Protein AF-A0A0P9JXL4-F1 (afdb_monomer_lite)

Structure (mmCIF, N/CA/C/O backbone):
data_AF-A0A0P9JXL4-F1
#
_entry.id   AF-A0A0P9JXL4-F1
#
loop_
_atom_site.group_PDB
_atom_site.id
_atom_site.type_symbol
_atom_site.label_atom_id
_atom_site.label_alt_id
_atom_site.label_comp_id
_atom_site.label_asym_id
_atom_site.label_entity_id
_atom_site.label_seq_id
_atom_site.pdbx_PDB_ins_code
_atom_site.Cartn_x
_atom_site.Cartn_y
_atom_site.Cartn_z
_atom_site.occupancy
_atom_site.B_iso_or_equiv
_atom_site.auth_seq_id
_atom_site.auth_comp_id
_atom_site.auth_asym_id
_atom_site.auth_atom_id
_atom_site.pdbx_PDB_model_num
ATOM 1 N N . MET A 1 1 ? -64.436 -46.000 -0.017 1.00 41.66 1 MET A N 1
ATOM 2 C CA . MET A 1 1 ? -62.963 -45.969 0.080 1.00 41.66 1 MET A CA 1
ATOM 3 C C . MET A 1 1 ? -62.558 -44.558 0.478 1.00 41.66 1 MET A C 1
ATOM 5 O O . MET A 1 1 ? -62.724 -43.664 -0.341 1.00 41.66 1 MET A O 1
ATOM 9 N N . PRO A 1 2 ? -62.156 -44.326 1.734 1.00 38.72 2 PRO A N 1
ATOM 10 C CA . PRO A 1 2 ? -61.667 -43.032 2.188 1.00 38.72 2 PRO A CA 1
ATOM 11 C C . PRO A 1 2 ? -60.141 -42.984 2.027 1.00 38.72 2 PRO A C 1
ATOM 13 O O . PRO A 1 2 ? -59.454 -43.910 2.449 1.00 38.72 2 PRO A O 1
ATOM 16 N N . PHE A 1 3 ? -59.605 -41.925 1.422 1.00 32.84 3 PHE A N 1
ATOM 17 C CA . PHE A 1 3 ? -58.161 -41.680 1.386 1.00 32.84 3 PHE A CA 1
ATOM 18 C C . PHE A 1 3 ? -57.827 -40.385 2.132 1.00 32.84 3 PHE A C 1
ATOM 20 O O . PHE A 1 3 ? -57.983 -39.285 1.619 1.00 32.84 3 PHE A O 1
ATOM 27 N N . ASN A 1 4 ? -57.425 -40.600 3.386 1.00 33.12 4 ASN A N 1
ATOM 28 C CA . ASN A 1 4 ? -56.388 -39.930 4.170 1.00 33.12 4 ASN A CA 1
ATOM 29 C C . ASN A 1 4 ? -56.060 -38.457 3.876 1.00 33.12 4 ASN A C 1
ATOM 31 O O . ASN A 1 4 ? -55.264 -38.137 2.994 1.00 33.12 4 ASN A O 1
ATOM 35 N N . LEU A 1 5 ? -56.531 -37.598 4.784 1.00 36.16 5 LEU A N 1
ATOM 36 C CA . LEU A 1 5 ? -55.835 -36.379 5.192 1.00 36.16 5 LEU A CA 1
ATOM 37 C C . LEU A 1 5 ? -54.478 -36.767 5.805 1.00 36.16 5 LEU A C 1
ATOM 39 O O . LEU A 1 5 ? -54.430 -37.520 6.778 1.00 36.16 5 LEU A O 1
ATOM 43 N N . ARG A 1 6 ? -53.376 -36.272 5.232 1.00 35.06 6 ARG A N 1
ATOM 44 C CA . ARG A 1 6 ? -52.054 -36.327 5.874 1.00 35.06 6 ARG A CA 1
ATOM 45 C C . ARG A 1 6 ? -51.913 -35.154 6.855 1.00 35.06 6 ARG A C 1
ATOM 47 O O . ARG A 1 6 ? -52.394 -34.066 6.542 1.00 35.06 6 ARG A O 1
ATOM 54 N N . PRO A 1 7 ? -51.280 -35.361 8.021 1.00 38.97 7 PRO A N 1
ATOM 55 C CA . PRO A 1 7 ? -51.170 -34.340 9.049 1.00 38.97 7 PRO A CA 1
ATOM 56 C C . PRO A 1 7 ? -50.057 -33.334 8.736 1.00 38.97 7 PRO A C 1
ATOM 58 O O . PRO A 1 7 ? -49.086 -33.643 8.045 1.00 38.97 7 PRO A O 1
ATOM 61 N N . PHE A 1 8 ? -50.237 -32.137 9.292 1.00 34.62 8 PHE A N 1
ATOM 62 C CA . PHE A 1 8 ? -49.261 -31.060 9.407 1.00 34.62 8 PHE A CA 1
ATOM 63 C C . PHE A 1 8 ? -47.879 -31.588 9.820 1.00 34.62 8 PHE A C 1
ATOM 65 O O . PHE A 1 8 ? -47.733 -32.212 10.871 1.00 34.62 8 PHE A O 1
ATOM 72 N N . GLY A 1 9 ? -46.867 -31.301 9.001 1.00 31.28 9 GLY A N 1
ATOM 73 C CA . GLY A 1 9 ? -45.472 -31.412 9.405 1.00 31.28 9 GLY A CA 1
ATOM 74 C C . GLY A 1 9 ? -45.142 -30.274 10.364 1.00 31.28 9 GLY A C 1
ATOM 75 O O . GLY A 1 9 ? -45.219 -29.106 9.990 1.00 31.28 9 GLY A O 1
ATOM 76 N N . LEU A 1 10 ? -44.817 -30.637 11.602 1.00 33.28 10 LEU A N 1
ATOM 77 C CA . LEU A 1 10 ? -44.183 -29.781 12.599 1.00 33.28 10 LEU A CA 1
ATOM 78 C C . LEU A 1 10 ? -42.963 -29.086 11.971 1.00 33.28 10 LEU A C 1
ATOM 80 O O . LEU A 1 10 ? -42.024 -29.758 11.546 1.00 33.28 10 LEU A O 1
ATOM 84 N N . PHE A 1 11 ? -42.958 -27.753 11.952 1.00 30.36 11 PHE A N 1
ATOM 85 C CA . PHE A 1 11 ? -41.717 -26.991 11.860 1.00 30.36 11 PHE A CA 1
ATOM 86 C C . PHE A 1 11 ? -40.914 -27.294 13.130 1.00 30.36 11 PHE A C 1
ATOM 88 O O . PHE A 1 11 ? -41.317 -26.914 14.229 1.00 30.36 11 PHE A O 1
ATOM 95 N N . PHE A 1 12 ? -39.797 -28.005 12.992 1.00 29.41 12 PHE A N 1
ATOM 96 C CA . PHE A 1 12 ? -38.766 -28.000 14.021 1.00 29.41 12 PHE A CA 1
ATOM 97 C C . PHE A 1 12 ? -38.133 -26.607 14.000 1.00 29.41 12 PHE A C 1
ATOM 99 O O . PHE A 1 12 ? -37.308 -26.303 13.143 1.00 29.41 12 PHE A O 1
ATOM 106 N N . ILE A 1 13 ? -38.544 -25.748 14.931 1.00 33.38 13 ILE A N 1
ATOM 107 C CA . ILE A 1 13 ? -37.705 -24.633 15.359 1.00 33.38 13 ILE A CA 1
ATOM 108 C C . ILE A 1 13 ? -36.572 -25.293 16.140 1.00 33.38 13 ILE A C 1
ATOM 110 O O . ILE A 1 13 ? -36.768 -25.756 17.263 1.00 33.38 13 ILE A O 1
ATOM 114 N N . ALA A 1 14 ? -35.407 -25.421 15.509 1.00 30.94 14 ALA A N 1
ATOM 115 C CA . ALA A 1 14 ? -34.185 -25.737 16.224 1.00 30.94 14 ALA A CA 1
ATOM 116 C C . ALA A 1 14 ? -33.809 -24.499 17.042 1.00 30.94 14 ALA A C 1
ATOM 118 O O . ALA A 1 14 ? -33.055 -23.640 16.599 1.00 30.94 14 ALA A O 1
ATOM 119 N N . THR A 1 15 ? -34.378 -24.393 18.240 1.00 37.97 15 THR A N 1
ATOM 120 C CA . THR A 1 15 ? -33.847 -23.524 19.283 1.00 37.97 15 THR A CA 1
ATOM 121 C C . THR A 1 15 ? -32.550 -24.167 19.767 1.00 37.97 15 THR A C 1
ATOM 123 O O . THR A 1 15 ? -32.550 -24.958 20.709 1.00 37.97 15 THR A O 1
ATOM 126 N N . MET A 1 16 ? -31.440 -23.888 19.085 1.00 33.72 16 MET A N 1
ATOM 127 C CA . MET A 1 16 ? -30.118 -24.134 19.649 1.00 33.72 16 MET A CA 1
ATOM 128 C C . MET A 1 16 ? -29.805 -22.970 20.586 1.00 33.72 16 MET A C 1
ATOM 130 O O . MET A 1 16 ? -29.332 -21.920 20.172 1.00 33.72 16 MET A O 1
ATOM 134 N N . VAL A 1 17 ? -30.119 -23.164 21.865 1.00 36.50 17 VAL A N 1
ATOM 135 C CA . VAL A 1 17 ? -29.435 -22.445 22.938 1.00 36.50 17 VAL A CA 1
ATOM 136 C C . VAL A 1 17 ? -28.153 -23.226 23.204 1.00 36.50 17 VAL A C 1
ATOM 138 O O . VAL A 1 17 ? -28.182 -24.259 23.872 1.00 36.50 17 VAL A O 1
ATOM 141 N N . LEU A 1 18 ? -27.042 -22.764 22.636 1.00 36.78 18 LEU A N 1
ATOM 142 C CA . LEU A 1 18 ? -25.705 -23.128 23.092 1.00 36.78 18 LEU A CA 1
ATOM 143 C C . LEU A 1 18 ? -25.201 -21.964 23.940 1.00 36.78 18 LEU A C 1
ATOM 145 O O . LEU A 1 18 ? -24.856 -20.903 23.438 1.00 36.78 18 LEU A O 1
ATOM 149 N N . SER A 1 19 ? -25.231 -22.155 25.254 1.00 37.72 19 SER A N 1
ATOM 150 C CA . SER A 1 19 ? -24.565 -21.271 26.202 1.00 37.72 19 SER A CA 1
ATOM 151 C C . SER A 1 19 ? -23.086 -21.649 26.267 1.00 37.72 19 SER A C 1
ATOM 153 O O . SER A 1 19 ? -22.770 -22.773 26.654 1.00 37.72 19 SER A O 1
ATOM 155 N N . GLY A 1 20 ? -22.207 -20.696 25.941 1.00 41.38 20 GLY A N 1
ATOM 156 C CA . GLY A 1 20 ? -20.787 -20.732 26.299 1.00 41.38 20 GLY A CA 1
ATOM 157 C C . GLY A 1 20 ? -19.810 -20.955 25.144 1.00 41.38 20 GLY A C 1
ATOM 158 O O . GLY A 1 20 ? -19.069 -21.930 25.157 1.00 41.38 20 GLY A O 1
ATOM 159 N N . CYS A 1 21 ? -19.762 -20.035 24.188 1.00 37.84 21 CYS A N 1
ATOM 160 C CA . CYS A 1 21 ? -18.561 -19.749 23.409 1.00 37.84 21 CYS A CA 1
ATOM 161 C C . CYS A 1 21 ? -18.625 -18.243 23.153 1.00 37.84 21 CYS A C 1
ATOM 163 O O . CYS A 1 21 ? -19.617 -17.791 22.591 1.00 37.84 21 CYS A O 1
ATOM 165 N N . GLY A 1 22 ? -17.692 -17.461 23.703 1.00 44.47 22 GLY A N 1
ATOM 166 C CA . GLY A 1 22 ? -17.565 -16.075 23.259 1.00 44.47 22 GLY A CA 1
ATOM 167 C C . GLY A 1 22 ? -17.278 -16.134 21.767 1.00 44.47 22 GLY A C 1
ATOM 168 O O . GLY A 1 22 ? -16.452 -16.955 21.365 1.00 44.47 22 GLY A O 1
ATOM 169 N N . ASP A 1 23 ? -18.019 -15.37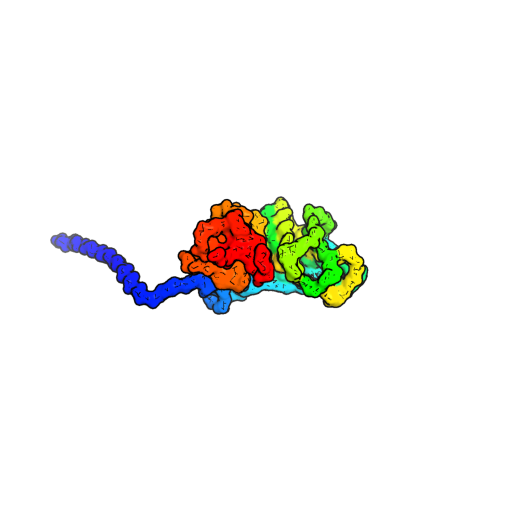5 20.965 1.00 60.62 23 ASP A N 1
ATOM 170 C CA . ASP A 1 23 ? -17.706 -15.249 19.547 1.00 60.62 23 ASP A CA 1
ATOM 171 C C . ASP A 1 23 ? -16.214 -14.908 19.450 1.00 60.62 23 ASP A C 1
ATOM 173 O O . ASP A 1 23 ? -15.735 -14.033 20.175 1.00 60.62 23 ASP A O 1
ATOM 177 N N . THR A 1 24 ? -15.455 -15.670 18.657 1.00 60.44 24 THR A N 1
ATOM 178 C CA . THR A 1 24 ? -14.053 -15.336 18.388 1.00 60.44 24 THR A CA 1
ATOM 179 C C . THR A 1 24 ? -14.018 -13.872 17.968 1.00 60.44 24 THR A C 1
ATOM 181 O O . THR A 1 24 ? -14.785 -13.529 17.051 1.00 60.44 24 THR A O 1
ATOM 184 N N . PRO A 1 25 ? -13.197 -13.024 18.621 1.00 66.44 25 PRO A N 1
ATOM 185 C CA . PRO A 1 25 ? -13.052 -11.640 18.207 1.00 66.44 25 PRO A CA 1
ATOM 186 C C . PRO A 1 25 ? -12.823 -11.608 16.707 1.00 66.44 25 PRO A C 1
ATOM 188 O O . PRO A 1 25 ? -12.171 -12.498 16.151 1.00 66.44 25 PRO A O 1
ATOM 191 N N . TRP A 1 26 ? -13.431 -10.650 16.021 1.00 69.25 26 TRP A N 1
ATOM 192 C CA . TRP A 1 26 ? -13.468 -10.686 14.568 1.00 69.25 26 TRP A CA 1
ATOM 193 C C . TRP A 1 26 ? -12.042 -10.666 13.969 1.00 69.25 26 TRP A C 1
ATOM 195 O O . TRP A 1 26 ? -11.850 -11.243 12.903 1.00 69.25 26 TRP A O 1
ATOM 205 N N . TYR A 1 27 ? -11.046 -10.107 14.679 1.00 70.69 27 TYR A N 1
ATOM 206 C CA . TYR A 1 27 ? -9.637 -10.060 14.261 1.00 70.69 27 TYR A CA 1
ATOM 207 C C . TYR A 1 27 ? -8.927 -11.413 14.383 1.00 70.69 27 TYR A C 1
ATOM 209 O O . TYR A 1 27 ? -7.849 -11.592 13.826 1.00 70.69 27 TYR A O 1
ATOM 217 N N . GLU A 1 28 ? -9.513 -12.370 15.108 1.00 76.25 28 GLU A N 1
ATOM 218 C CA . GLU A 1 28 ? -9.036 -13.754 15.221 1.00 76.25 28 GLU A CA 1
ATOM 219 C C . GLU A 1 28 ? -9.743 -14.692 14.232 1.00 76.25 28 GLU A C 1
ATOM 221 O O . GLU A 1 28 ? -9.595 -15.912 14.320 1.00 76.25 28 GLU A O 1
ATOM 226 N N . LYS A 1 29 ? -10.538 -14.149 13.301 1.00 86.12 29 LYS A N 1
ATOM 227 C CA . LYS A 1 29 ? -11.169 -14.956 12.259 1.00 86.12 29 LYS A CA 1
ATOM 228 C C . LYS A 1 29 ? -10.140 -15.356 11.205 1.00 86.12 29 LYS A C 1
ATOM 230 O O . LYS A 1 29 ? -9.348 -14.542 10.747 1.00 86.12 29 LYS A O 1
ATOM 235 N N . ASP A 1 30 ? -10.226 -16.619 10.829 1.00 89.19 30 ASP A N 1
ATOM 236 C CA . ASP A 1 30 ? -9.608 -17.238 9.664 1.00 89.19 30 ASP A CA 1
ATOM 237 C C . ASP A 1 30 ? -10.772 -17.869 8.889 1.00 89.19 30 ASP A C 1
ATOM 239 O O . ASP A 1 30 ? -11.470 -18.765 9.383 1.00 89.19 30 ASP A O 1
ATOM 243 N N . THR A 1 31 ? -11.091 -17.293 7.736 1.00 89.12 31 THR A N 1
ATOM 244 C CA . THR A 1 31 ? -12.330 -17.608 7.010 1.00 89.12 31 THR A CA 1
ATOM 245 C C . THR A 1 31 ? -12.204 -18.795 6.098 1.00 89.12 31 THR A C 1
ATOM 247 O O . THR A 1 31 ? -13.161 -19.563 5.943 1.00 89.12 31 THR A O 1
ATOM 250 N N . ASP A 1 32 ? -11.075 -18.883 5.417 1.00 91.31 32 ASP A N 1
ATOM 251 C CA . ASP A 1 32 ? -10.825 -19.908 4.423 1.00 91.31 32 ASP A CA 1
ATOM 252 C C . ASP A 1 32 ? -10.119 -21.132 5.021 1.00 91.31 32 ASP A C 1
ATOM 254 O O . ASP A 1 32 ? -10.134 -22.198 4.395 1.00 91.31 32 ASP A O 1
ATOM 258 N N . GLY A 1 33 ? -9.689 -21.040 6.281 1.00 92.00 33 GLY A N 1
ATOM 259 C CA . GLY A 1 33 ? -9.220 -22.144 7.105 1.00 92.00 33 GLY A CA 1
ATOM 260 C C . GLY A 1 33 ? -7.784 -22.527 6.790 1.0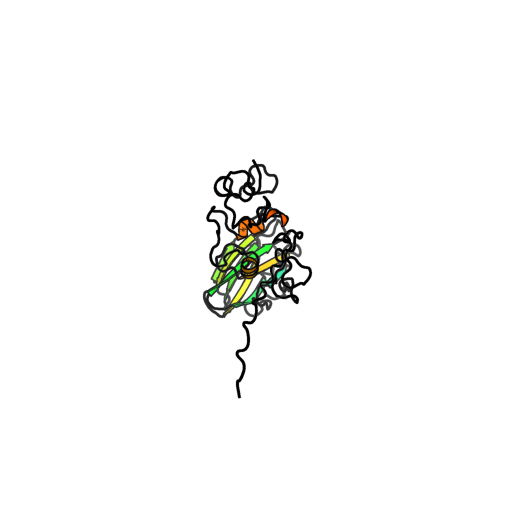0 92.00 33 GLY A C 1
ATOM 261 O O . GLY A 1 33 ? -7.479 -23.726 6.755 1.00 92.00 33 GLY A O 1
ATOM 262 N N . ASP A 1 34 ? -6.943 -21.542 6.488 1.00 92.00 34 ASP A N 1
ATOM 263 C CA . ASP A 1 34 ? -5.534 -21.718 6.147 1.00 92.00 34 ASP A CA 1
ATOM 264 C C . ASP A 1 34 ? -4.559 -21.508 7.322 1.00 92.00 34 ASP A C 1
ATOM 266 O O . ASP A 1 34 ? -3.341 -21.616 7.143 1.00 92.00 34 ASP A O 1
ATOM 270 N N . ASP A 1 35 ? -5.096 -21.294 8.525 1.00 92.19 35 ASP A N 1
ATOM 271 C CA . ASP A 1 35 ? -4.387 -20.954 9.757 1.00 92.19 35 ASP A CA 1
ATOM 272 C C . ASP A 1 35 ? -3.729 -19.550 9.744 1.00 92.19 35 ASP A C 1
ATOM 274 O O . ASP A 1 35 ? -2.820 -19.279 10.543 1.00 92.19 35 ASP A O 1
ATOM 278 N N . ILE A 1 36 ? -4.188 -18.637 8.880 1.00 92.06 36 ILE A N 1
ATOM 279 C CA . ILE A 1 36 ? -3.791 -17.226 8.812 1.00 92.06 36 ILE A CA 1
ATOM 280 C C . ILE A 1 36 ? -5.012 -16.348 9.097 1.00 92.06 36 ILE A C 1
ATOM 282 O O . ILE A 1 36 ? -6.112 -16.553 8.601 1.00 92.06 36 ILE A O 1
ATOM 286 N N . LEU A 1 37 ? -4.832 -15.353 9.968 1.00 91.25 37 LEU A N 1
ATOM 287 C CA . LEU A 1 37 ? -5.930 -14.462 10.327 1.00 91.25 37 LEU A CA 1
ATOM 288 C C . LEU A 1 37 ? -6.262 -13.532 9.159 1.00 91.25 37 LEU A C 1
ATOM 290 O O . LEU A 1 37 ? -5.356 -12.929 8.581 1.00 91.25 37 LEU A O 1
ATOM 294 N N . ASP A 1 38 ? -7.556 -13.317 8.922 1.00 90.44 38 ASP A N 1
ATOM 295 C CA . ASP A 1 38 ? -8.094 -12.458 7.861 1.00 90.44 38 ASP A CA 1
ATOM 296 C C . ASP A 1 38 ? -7.414 -11.070 7.826 1.00 90.44 38 ASP A C 1
ATOM 298 O O . ASP A 1 38 ? -7.197 -10.487 6.768 1.00 90.44 38 ASP A O 1
ATOM 302 N N . VAL A 1 39 ? -7.068 -10.531 9.002 1.00 89.25 39 VAL A N 1
ATOM 303 C CA . VAL A 1 39 ? -6.457 -9.201 9.179 1.00 89.25 39 VAL A CA 1
ATOM 304 C C . VAL A 1 39 ? -5.023 -9.084 8.661 1.00 89.25 39 VAL A C 1
ATOM 306 O O . VAL A 1 39 ? -4.552 -7.967 8.447 1.00 89.25 39 VAL A O 1
ATOM 309 N N . ILE A 1 40 ? -4.317 -10.201 8.479 1.00 89.94 40 ILE A N 1
ATOM 310 C CA . ILE A 1 40 ? -2.925 -10.247 7.995 1.00 89.94 40 ILE A CA 1
ATOM 311 C C . ILE A 1 40 ? -2.760 -11.103 6.736 1.00 89.94 40 ILE A C 1
ATOM 313 O O . ILE A 1 40 ? -1.638 -11.243 6.247 1.00 89.94 40 ILE A O 1
ATOM 317 N N . ASP A 1 41 ? -3.849 -11.663 6.218 1.00 93.19 41 ASP A N 1
ATOM 318 C CA . ASP A 1 41 ? -3.857 -12.451 4.996 1.00 93.19 41 ASP A CA 1
ATOM 319 C C . ASP A 1 41 ? -4.121 -11.559 3.774 1.00 93.19 41 ASP A C 1
ATOM 321 O O . ASP A 1 41 ? -5.071 -10.777 3.742 1.00 93.19 41 ASP A O 1
ATOM 325 N N . ASP A 1 42 ? -3.280 -11.666 2.746 1.00 94.75 42 ASP A N 1
ATOM 326 C CA . ASP A 1 42 ? -3.505 -10.978 1.469 1.00 94.75 42 ASP A CA 1
ATOM 327 C C . ASP A 1 42 ? -4.635 -11.640 0.650 1.00 94.75 42 ASP A C 1
ATOM 329 O O . ASP A 1 42 ? -5.173 -11.046 -0.289 1.00 94.75 42 ASP A O 1
ATOM 333 N N . TYR A 1 43 ? -5.032 -12.867 0.998 1.00 94.94 43 TYR A N 1
ATOM 334 C CA . TYR A 1 43 ? -6.038 -13.655 0.295 1.00 94.94 43 TYR A CA 1
ATOM 335 C C . TYR A 1 43 ? -7.087 -14.293 1.225 1.00 94.94 43 TYR A C 1
ATOM 337 O O . TYR A 1 43 ? -7.359 -15.473 1.044 1.00 94.94 43 TYR A O 1
ATOM 345 N N . PRO A 1 44 ? -7.843 -13.516 2.033 1.00 93.31 44 PRO A N 1
ATOM 346 C CA . PRO A 1 44 ? -8.719 -14.022 3.113 1.00 93.31 44 PRO A CA 1
ATOM 347 C C . PRO A 1 44 ? -9.980 -14.798 2.662 1.00 93.31 44 PRO A C 1
ATOM 349 O O . PRO A 1 44 ? -10.973 -14.932 3.381 1.00 93.31 44 PRO A O 1
ATOM 352 N N . PHE A 1 45 ? -10.004 -15.241 1.407 1.00 91.56 45 PHE A N 1
ATOM 353 C CA . PHE A 1 45 ? -11.061 -16.021 0.774 1.00 91.56 45 PHE A CA 1
ATOM 354 C C . PHE A 1 45 ? -10.504 -17.173 -0.089 1.00 91.56 45 PHE A C 1
ATOM 356 O O . PHE A 1 45 ? -11.274 -17.796 -0.830 1.00 91.56 45 PHE A O 1
ATOM 363 N N . ASP A 1 46 ? -9.191 -17.417 -0.092 1.00 93.69 46 ASP A N 1
ATOM 364 C CA . ASP A 1 46 ? -8.511 -18.411 -0.925 1.00 93.69 46 ASP A CA 1
ATOM 365 C C . ASP A 1 46 ? -7.440 -19.154 -0.118 1.00 93.69 46 ASP A C 1
ATOM 367 O O . ASP A 1 46 ? -6.261 -18.843 -0.211 1.00 93.69 46 ASP A O 1
ATOM 371 N N . VAL A 1 47 ? -7.855 -20.264 0.502 1.00 95.00 47 VAL A N 1
ATOM 372 C CA . VAL A 1 47 ? -7.031 -21.201 1.296 1.00 95.00 47 VAL A CA 1
ATOM 373 C C . VAL A 1 47 ? -5.727 -21.680 0.626 1.00 95.00 47 VAL A C 1
ATOM 375 O O . VAL A 1 47 ? -4.910 -22.371 1.233 1.00 95.00 47 VAL A O 1
ATOM 378 N N . THR A 1 48 ? -5.540 -21.428 -0.674 1.00 95.31 48 THR A N 1
ATOM 379 C CA . THR A 1 48 ? -4.336 -21.817 -1.422 1.00 95.31 48 THR A CA 1
ATOM 380 C C . THR A 1 48 ? -3.307 -20.698 -1.579 1.00 95.31 48 THR A C 1
ATOM 382 O O . THR A 1 48 ? -2.229 -20.946 -2.135 1.00 95.31 48 THR A O 1
ATOM 385 N N . LYS A 1 49 ? -3.618 -19.481 -1.126 1.00 94.50 49 LYS A N 1
ATOM 386 C CA . LYS A 1 49 ? -2.773 -18.291 -1.230 1.00 94.50 49 LYS A CA 1
ATOM 387 C C . LYS A 1 49 ? -2.830 -17.514 0.080 1.00 94.50 49 LYS A C 1
ATOM 389 O O . LYS A 1 49 ? -3.862 -17.479 0.708 1.00 94.50 49 LYS A O 1
ATOM 39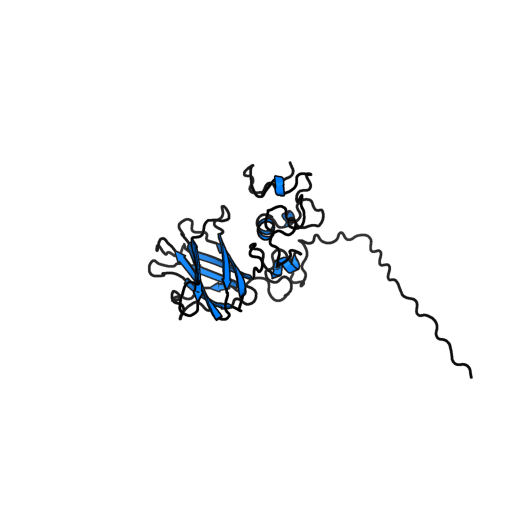4 N N . HIS A 1 50 ? -1.720 -16.868 0.428 1.00 91.62 50 HIS A N 1
ATOM 395 C CA . HIS A 1 50 ? -1.562 -16.176 1.720 1.00 91.62 50 HIS A CA 1
ATOM 396 C C . HIS A 1 50 ? -0.885 -14.806 1.588 1.00 91.62 50 HIS A C 1
ATOM 398 O O . HIS A 1 50 ? -1.015 -13.902 2.406 1.00 91.62 50 HIS A O 1
ATOM 404 N N . HIS A 1 51 ? -0.057 -14.680 0.550 1.00 94.50 51 HIS A N 1
ATOM 405 C CA . HIS A 1 51 ? 0.794 -13.528 0.321 1.00 94.50 51 HIS A CA 1
ATOM 406 C C . HIS A 1 51 ? 0.807 -13.192 -1.148 1.00 94.50 51 HIS A C 1
ATOM 408 O O . HIS A 1 51 ? 0.863 -14.094 -1.999 1.00 94.50 51 HIS A O 1
ATOM 414 N N . TYR A 1 52 ? 0.826 -11.898 -1.440 1.00 97.06 52 TYR A N 1
ATOM 415 C CA . TYR A 1 52 ? 0.964 -11.426 -2.804 1.00 97.06 52 TYR A CA 1
ATOM 416 C C . TYR A 1 52 ? 2.193 -12.026 -3.507 1.00 97.06 52 TYR A C 1
ATOM 418 O O . TYR A 1 52 ? 3.266 -12.168 -2.904 1.00 97.06 52 TYR A O 1
ATOM 426 N N . PRO A 1 53 ? 2.078 -12.382 -4.802 1.00 97.62 53 PRO A N 1
ATOM 427 C CA . PRO A 1 53 ? 3.210 -12.880 -5.563 1.00 97.62 53 PRO A CA 1
ATOM 428 C C . PRO A 1 53 ? 4.307 -11.814 -5.633 1.00 97.62 53 PRO A C 1
ATOM 430 O O . PRO A 1 53 ? 4.062 -10.664 -6.001 1.00 97.62 53 PRO A O 1
ATOM 433 N N . VAL A 1 54 ? 5.537 -12.219 -5.309 1.00 98.19 54 VAL A N 1
ATOM 434 C CA . VAL A 1 54 ? 6.712 -11.348 -5.394 1.00 98.19 54 VAL A CA 1
ATOM 435 C C . VAL A 1 54 ? 7.339 -11.468 -6.780 1.00 98.19 54 VAL A C 1
ATOM 437 O O . VAL A 1 54 ? 7.849 -12.525 -7.159 1.00 98.19 54 VAL A O 1
ATOM 440 N N . PHE A 1 55 ? 7.342 -10.368 -7.522 1.00 98.44 55 PHE A N 1
ATOM 441 C CA . PHE A 1 55 ? 8.085 -10.206 -8.762 1.00 98.44 55 PHE A CA 1
ATOM 442 C C . PHE A 1 55 ? 9.406 -9.508 -8.451 1.00 98.44 55 PHE A C 1
ATOM 444 O O . PHE A 1 55 ? 9.434 -8.346 -8.054 1.00 98.44 55 PHE A O 1
ATOM 451 N N . ILE A 1 56 ? 10.502 -10.245 -8.612 1.00 98.25 56 ILE A N 1
ATOM 452 C CA . ILE A 1 56 ? 11.858 -9.726 -8.433 1.00 98.25 56 ILE A CA 1
ATOM 453 C C . ILE A 1 56 ? 12.328 -9.142 -9.765 1.00 98.25 56 ILE A C 1
ATOM 455 O O . ILE A 1 56 ? 12.106 -9.765 -10.810 1.00 98.25 56 ILE A O 1
ATOM 459 N N . GLU A 1 57 ? 12.957 -7.970 -9.720 1.00 97.12 57 GLU A N 1
ATOM 460 C CA . GLU A 1 57 ? 13.544 -7.302 -10.883 1.00 97.12 57 GLU A CA 1
ATOM 461 C C . GLU A 1 57 ? 14.456 -8.225 -11.709 1.00 97.12 57 GLU A C 1
ATOM 463 O O . GLU A 1 57 ? 15.089 -9.155 -11.193 1.00 97.12 57 GLU A O 1
ATOM 468 N N . GLN A 1 58 ? 14.522 -7.969 -13.015 1.00 95.06 58 GLN A N 1
ATOM 469 C CA . GLN A 1 58 ? 15.403 -8.680 -13.936 1.00 95.06 58 GLN A CA 1
ATOM 470 C C . GLN A 1 58 ? 16.092 -7.698 -14.875 1.00 95.06 58 GLN A C 1
ATOM 472 O O . GLN A 1 58 ? 15.557 -7.326 -15.915 1.00 95.06 58 GLN A O 1
ATOM 477 N N . GLU A 1 59 ? 17.317 -7.348 -14.514 1.00 95.44 59 GLU A N 1
ATOM 478 C CA . GLU A 1 59 ? 18.163 -6.438 -15.275 1.00 95.44 59 GLU A CA 1
ATOM 479 C C . GLU A 1 59 ? 18.555 -7.009 -16.660 1.00 95.44 59 GLU A C 1
ATOM 481 O O . GLU A 1 59 ? 18.964 -8.177 -16.760 1.00 95.44 59 GLU A O 1
ATOM 486 N N . PRO A 1 60 ? 18.513 -6.211 -17.748 1.00 95.62 60 PRO A N 1
ATOM 487 C CA . PRO A 1 60 ? 18.069 -4.817 -17.798 1.00 95.62 60 PRO A CA 1
ATOM 488 C C . PRO A 1 60 ? 16.540 -4.672 -17.850 1.00 95.62 60 PRO A C 1
ATOM 490 O O . PRO A 1 60 ? 15.891 -5.335 -18.664 1.00 95.62 60 PRO A O 1
ATOM 493 N N . ASN A 1 61 ? 15.987 -3.729 -17.086 1.00 97.31 61 ASN A N 1
ATOM 494 C CA . ASN A 1 61 ? 14.544 -3.443 -17.020 1.00 97.31 61 ASN A CA 1
ATOM 495 C C . ASN A 1 61 ? 14.201 -1.941 -17.041 1.00 97.31 61 ASN A C 1
ATOM 497 O O . ASN A 1 61 ? 13.046 -1.582 -16.842 1.00 97.31 61 ASN A O 1
ATOM 501 N N . ASP A 1 62 ? 15.137 -1.062 -17.394 1.00 95.19 62 ASP A N 1
ATOM 502 C CA . ASP A 1 62 ? 14.960 0.402 -17.358 1.00 95.19 62 ASP A CA 1
ATOM 503 C C . ASP A 1 62 ? 14.079 0.969 -18.485 1.00 95.19 62 ASP A C 1
ATOM 505 O O . ASP A 1 62 ? 13.902 2.182 -18.603 1.00 95.19 62 ASP A O 1
ATOM 509 N N . ASN A 1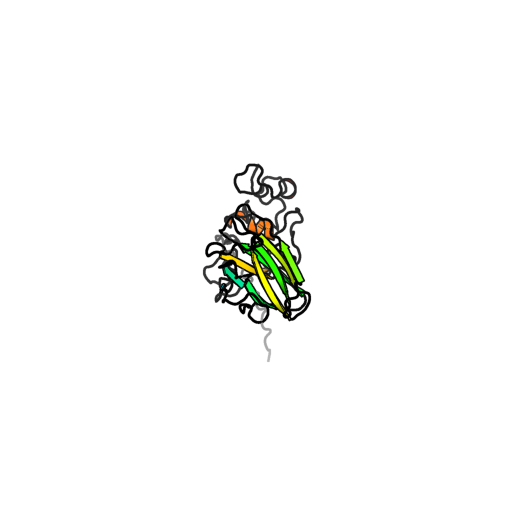 63 ? 13.570 0.122 -19.388 1.00 94.38 63 ASN A N 1
ATOM 510 C CA . ASN A 1 63 ? 12.789 0.564 -20.545 1.00 94.38 63 ASN A CA 1
ATOM 511 C C . ASN A 1 63 ? 11.478 -0.225 -20.686 1.00 94.38 63 ASN A C 1
ATOM 513 O O . ASN A 1 63 ? 11.474 -1.441 -20.486 1.00 94.38 63 ASN A O 1
ATOM 517 N N . PRO A 1 64 ? 10.382 0.410 -21.151 1.00 94.31 64 PRO A N 1
ATOM 518 C CA . PRO A 1 64 ? 9.061 -0.221 -21.248 1.00 94.31 64 PRO A CA 1
ATOM 519 C C . PRO A 1 64 ? 9.031 -1.561 -21.993 1.00 94.31 64 PRO A C 1
ATOM 521 O O . PRO A 1 64 ? 8.289 -2.465 -21.614 1.00 94.31 64 PRO A O 1
ATOM 524 N N . GLY A 1 65 ? 9.848 -1.704 -23.043 1.00 93.94 65 GLY A N 1
ATOM 525 C CA . GLY A 1 65 ? 9.913 -2.914 -23.870 1.00 93.94 65 GLY A CA 1
ATOM 526 C C . GLY A 1 65 ? 10.650 -4.102 -23.239 1.00 93.94 65 GLY A C 1
ATOM 527 O O . GLY A 1 65 ? 10.585 -5.198 -23.790 1.00 93.94 65 GLY A O 1
ATOM 528 N N . ILE A 1 66 ? 11.349 -3.891 -22.121 1.00 96.12 66 ILE A N 1
ATOM 529 C CA . ILE A 1 66 ? 12.105 -4.915 -21.377 1.00 96.12 66 ILE A CA 1
ATOM 530 C C . ILE A 1 66 ? 11.763 -4.907 -19.881 1.00 96.12 66 ILE A C 1
ATOM 532 O O . ILE A 1 66 ? 12.480 -5.502 -19.089 1.00 96.12 66 ILE A O 1
ATOM 536 N N . ALA A 1 67 ? 10.672 -4.244 -19.492 1.00 97.75 67 ALA A N 1
ATOM 537 C CA . ALA A 1 67 ? 10.220 -4.196 -18.108 1.00 97.75 67 ALA A CA 1
ATOM 538 C C . ALA A 1 67 ? 10.028 -5.610 -17.534 1.00 97.75 67 ALA A C 1
ATOM 540 O O . ALA A 1 67 ? 9.506 -6.503 -18.215 1.00 97.75 67 ALA A O 1
ATOM 541 N N . THR A 1 68 ? 10.376 -5.786 -16.261 1.00 98.44 68 THR A N 1
ATOM 542 C CA . THR A 1 68 ? 10.169 -7.028 -15.515 1.00 98.44 68 THR A CA 1
ATOM 543 C C . THR A 1 68 ? 8.689 -7.420 -15.591 1.00 98.44 68 THR A C 1
ATOM 545 O O . THR A 1 68 ? 7.823 -6.612 -15.246 1.00 98.44 68 THR A O 1
ATOM 548 N N . PRO A 1 69 ? 8.337 -8.623 -16.077 1.00 97.69 69 PRO A N 1
ATOM 549 C CA . PRO A 1 69 ? 6.942 -9.004 -16.243 1.00 97.69 69 PRO A CA 1
ATOM 550 C C . PRO A 1 69 ? 6.295 -9.300 -14.885 1.00 97.69 69 PRO A C 1
ATOM 552 O O . PRO A 1 69 ? 6.621 -10.292 -14.238 1.00 97.69 69 PRO A O 1
ATOM 555 N N . ALA A 1 70 ? 5.334 -8.466 -14.505 1.00 98.00 70 ALA A N 1
ATOM 556 C CA . ALA A 1 70 ? 4.455 -8.642 -13.359 1.00 98.00 70 ALA A CA 1
ATOM 557 C C . ALA A 1 70 ? 3.006 -8.885 -13.814 1.00 98.00 70 ALA A C 1
ATOM 559 O O . ALA A 1 70 ? 2.667 -8.798 -15.004 1.00 98.00 70 ALA A O 1
ATOM 560 N N . LYS A 1 71 ? 2.142 -9.211 -12.854 1.00 97.81 71 LYS A N 1
ATOM 561 C CA . LYS A 1 71 ? 0.696 -9.331 -13.047 1.00 97.81 71 LYS A CA 1
ATOM 562 C C . LYS A 1 71 ? -0.006 -8.647 -11.894 1.00 97.81 71 LYS A C 1
ATOM 564 O O . LYS A 1 71 ? 0.364 -8.897 -10.754 1.00 97.81 71 LYS A O 1
ATOM 569 N N . LEU A 1 72 ? -0.994 -7.815 -12.218 1.00 97.62 72 LEU A N 1
ATOM 570 C CA . LEU A 1 72 ? -1.794 -7.165 -11.193 1.00 97.62 72 LEU A CA 1
ATOM 571 C C . LEU A 1 72 ? -2.719 -8.177 -10.520 1.00 97.62 72 LEU A C 1
ATOM 573 O O . LEU A 1 72 ? -2.667 -8.267 -9.312 1.00 97.62 72 LEU A O 1
ATOM 577 N N . ASP A 1 73 ? -3.482 -8.975 -11.280 1.00 95.12 73 ASP A N 1
ATOM 578 C CA . ASP A 1 73 ? -4.456 -9.946 -10.749 1.00 95.12 73 ASP A CA 1
ATOM 579 C C . ASP A 1 73 ? -5.211 -9.378 -9.522 1.00 95.12 73 ASP A C 1
ATOM 581 O O . ASP A 1 73 ? -5.976 -8.432 -9.696 1.00 95.12 73 ASP A O 1
ATOM 585 N N . ASP A 1 74 ? -4.972 -9.900 -8.314 1.00 94.19 74 ASP A N 1
ATOM 586 C CA . ASP A 1 74 ? -5.514 -9.383 -7.041 1.00 94.19 74 ASP A CA 1
ATOM 587 C C . ASP A 1 74 ? -4.607 -8.335 -6.361 1.00 94.19 74 ASP A C 1
ATOM 589 O O . ASP A 1 74 ? -5.069 -7.512 -5.585 1.00 94.19 74 ASP A O 1
ATOM 593 N N . GLY A 1 75 ? -3.317 -8.370 -6.670 1.00 97.06 75 GLY A N 1
ATOM 594 C CA . GLY A 1 75 ? -2.251 -7.545 -6.123 1.00 97.06 75 GLY A CA 1
ATOM 595 C C . GLY A 1 75 ? -0.901 -8.240 -6.323 1.00 97.06 75 GLY A C 1
ATOM 596 O O . GLY A 1 75 ? -0.831 -9.419 -6.697 1.00 97.06 75 GLY A O 1
ATOM 597 N N . PHE A 1 76 ? 0.195 -7.517 -6.110 1.00 98.25 76 PHE A N 1
ATOM 598 C CA . PHE A 1 76 ? 1.548 -8.063 -6.225 1.00 98.25 76 PHE A CA 1
ATOM 599 C C . PHE A 1 76 ? 2.576 -7.277 -5.416 1.00 98.25 76 PHE A C 1
ATOM 601 O O . PHE A 1 76 ? 2.348 -6.135 -5.028 1.00 98.25 76 PHE A O 1
ATOM 608 N N . ILE A 1 77 ? 3.754 -7.871 -5.220 1.00 98.50 77 ILE A N 1
ATOM 609 C CA . ILE A 1 77 ? 4.915 -7.182 -4.654 1.00 98.50 77 ILE A CA 1
ATOM 610 C C . ILE A 1 77 ? 5.995 -7.062 -5.729 1.00 98.50 77 ILE A C 1
ATOM 612 O O . ILE A 1 77 ? 6.494 -8.074 -6.215 1.00 98.50 77 ILE A O 1
ATOM 616 N N . ALA A 1 78 ? 6.392 -5.844 -6.084 1.00 98.38 78 ALA A N 1
ATOM 617 C CA . ALA A 1 78 ? 7.620 -5.593 -6.838 1.00 98.38 78 ALA A CA 1
ATOM 618 C C . ALA A 1 78 ? 8.797 -5.469 -5.869 1.00 98.38 78 ALA A C 1
ATOM 620 O O . ALA A 1 78 ? 8.727 -4.711 -4.903 1.00 98.38 78 ALA A O 1
ATOM 621 N N . ALA A 1 79 ? 9.879 -6.202 -6.111 1.00 98.31 79 ALA A N 1
ATOM 622 C CA . ALA A 1 79 ? 11.078 -6.151 -5.284 1.00 98.31 79 ALA A CA 1
ATOM 623 C C . ALA A 1 79 ? 12.322 -5.999 -6.154 1.00 98.31 79 ALA A C 1
ATOM 625 O O . ALA A 1 79 ? 12.474 -6.702 -7.155 1.00 98.31 79 ALA A O 1
ATOM 626 N N . GLY A 1 80 ? 13.220 -5.117 -5.740 1.00 97.81 80 GLY A N 1
ATOM 627 C CA . GLY A 1 80 ? 14.395 -4.789 -6.530 1.00 97.81 80 GLY A CA 1
ATOM 628 C C . GLY A 1 80 ? 15.407 -3.949 -5.772 1.00 97.81 80 GLY A C 1
ATOM 629 O O . GLY A 1 80 ? 15.299 -3.775 -4.553 1.00 97.81 80 GLY A O 1
ATOM 630 N N . THR A 1 81 ? 16.419 -3.479 -6.484 1.00 97.62 81 THR A N 1
ATOM 631 C CA . THR A 1 81 ? 17.515 -2.654 -5.994 1.00 97.62 81 THR A CA 1
ATOM 632 C C . THR A 1 81 ? 17.998 -1.761 -7.116 1.00 97.62 81 THR A C 1
ATOM 634 O O . THR A 1 81 ? 18.494 -2.265 -8.114 1.00 97.62 81 THR A O 1
ATOM 637 N N . ILE A 1 82 ? 18.013 -0.445 -6.869 1.00 97.44 82 ILE A N 1
ATOM 638 C CA . ILE A 1 82 ? 18.676 0.492 -7.782 1.00 97.44 82 ILE A CA 1
ATOM 639 C C . ILE A 1 82 ? 20.190 0.272 -7.672 1.00 97.44 82 ILE A C 1
ATOM 641 O O . ILE A 1 82 ? 20.881 0.888 -6.855 1.00 97.44 82 ILE A O 1
ATOM 645 N N . SER A 1 83 ? 20.711 -0.668 -8.448 1.00 95.94 83 SER A N 1
ATOM 646 C CA . SER A 1 83 ? 21.951 -1.403 -8.194 1.00 95.94 83 SER A CA 1
ATOM 647 C C . SER A 1 83 ? 23.197 -0.559 -8.436 1.00 95.94 83 SER A C 1
ATOM 649 O O . SER A 1 83 ? 24.253 -0.749 -7.825 1.00 95.94 83 SER A O 1
ATOM 651 N N . SER A 1 84 ? 23.101 0.428 -9.326 1.00 94.69 84 SER A N 1
ATOM 652 C CA . SER A 1 84 ? 24.252 1.207 -9.761 1.00 94.69 84 SER A CA 1
ATOM 653 C C . SER A 1 84 ? 23.868 2.575 -10.318 1.00 94.69 84 SER A C 1
ATOM 655 O O . SER A 1 84 ? 22.709 2.912 -10.492 1.00 94.69 84 SER A O 1
ATOM 657 N N . ARG A 1 85 ? 24.869 3.403 -10.633 1.00 93.44 85 ARG A N 1
ATOM 658 C CA . ARG A 1 85 ? 24.635 4.714 -11.265 1.00 93.44 85 ARG A CA 1
ATOM 659 C C . ARG A 1 85 ? 24.109 4.620 -12.694 1.00 93.44 85 ARG A C 1
ATOM 661 O O . ARG A 1 85 ? 23.725 5.653 -13.248 1.00 93.44 85 ARG A O 1
ATOM 668 N N . VAL A 1 86 ? 24.246 3.462 -13.337 1.00 92.81 86 VAL A N 1
ATOM 669 C CA . VAL A 1 86 ? 23.817 3.257 -14.728 1.00 92.81 86 VAL A CA 1
ATOM 670 C C . VAL A 1 86 ? 22.444 2.619 -14.818 1.00 92.81 86 VAL A C 1
ATOM 672 O O . VAL A 1 86 ? 21.804 2.834 -15.836 1.00 92.81 86 VAL A O 1
ATOM 675 N N . ASP A 1 87 ? 22.014 1.949 -13.755 1.00 94.00 87 ASP A N 1
ATOM 676 C CA . ASP A 1 87 ? 20.621 1.616 -13.509 1.00 94.00 87 ASP A CA 1
ATOM 677 C C . ASP A 1 87 ? 19.867 2.932 -13.264 1.00 94.00 87 ASP A C 1
ATOM 679 O O . ASP A 1 87 ? 20.167 3.713 -12.348 1.00 94.00 87 ASP A O 1
ATOM 683 N N . LYS A 1 88 ? 19.005 3.272 -14.220 1.00 90.25 88 LYS A N 1
ATOM 684 C CA . LYS A 1 88 ? 18.234 4.521 -14.222 1.00 90.25 88 LYS A CA 1
ATOM 685 C C . LYS A 1 88 ? 16.839 4.343 -13.660 1.00 90.25 88 LYS A C 1
ATOM 687 O O . LYS A 1 88 ? 16.115 5.339 -13.572 1.00 90.25 88 LYS A O 1
ATOM 692 N N . GLY A 1 89 ? 16.501 3.134 -13.250 1.00 94.62 89 GLY A N 1
ATOM 693 C CA . GLY A 1 89 ? 15.230 2.795 -12.669 1.00 94.62 89 GLY A CA 1
ATOM 694 C C . GLY A 1 89 ? 14.755 1.434 -13.126 1.00 94.62 89 GLY A C 1
ATOM 695 O O . GLY A 1 89 ? 15.092 0.960 -14.205 1.00 94.62 89 GLY A O 1
ATOM 696 N N . ASP A 1 90 ? 13.855 0.885 -12.333 1.00 98.00 90 ASP A N 1
ATOM 697 C CA . ASP A 1 90 ? 13.294 -0.432 -12.538 1.00 98.00 90 ASP A CA 1
ATOM 698 C C . ASP A 1 90 ? 11.851 -0.332 -12.980 1.00 98.00 90 ASP A C 1
ATOM 700 O O . ASP A 1 90 ? 11.035 0.288 -12.295 1.00 98.00 90 ASP A O 1
ATOM 704 N N . LEU A 1 91 ? 11.514 -0.965 -14.105 1.00 98.31 91 LEU A N 1
ATOM 705 C CA . LEU A 1 91 ? 10.132 -1.050 -14.569 1.00 98.31 91 LEU A CA 1
ATOM 706 C C . LEU A 1 91 ? 9.575 -2.453 -14.335 1.00 98.31 91 LEU A C 1
ATOM 708 O O . LEU A 1 91 ? 10.173 -3.451 -14.745 1.00 98.31 91 LEU A O 1
ATOM 712 N N . PHE A 1 92 ? 8.373 -2.513 -13.767 1.00 98.56 92 PHE A N 1
ATOM 713 C CA . PHE A 1 92 ? 7.548 -3.712 -13.630 1.00 98.56 92 PHE A CA 1
ATOM 714 C C . PHE A 1 92 ? 6.300 -3.553 -14.487 1.00 98.56 92 PHE A C 1
ATOM 716 O O . PHE A 1 92 ? 5.435 -2.725 -14.207 1.00 98.56 92 PHE A O 1
ATOM 723 N N . GLY A 1 93 ? 6.214 -4.328 -15.564 1.00 98.00 93 GLY A N 1
ATOM 724 C CA . GLY A 1 93 ? 5.112 -4.249 -1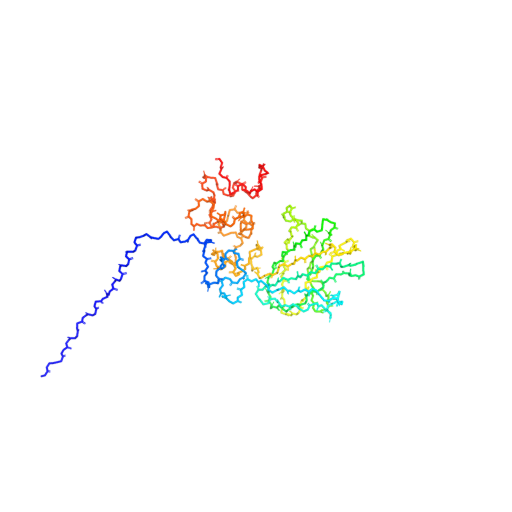6.511 1.00 98.00 93 GLY A CA 1
ATOM 725 C C . GLY A 1 93 ? 3.951 -5.158 -16.123 1.00 98.00 93 GLY A C 1
ATOM 726 O O . GLY A 1 93 ? 4.159 -6.362 -15.973 1.00 98.00 93 GLY A O 1
ATOM 727 N N . PHE A 1 94 ? 2.733 -4.628 -16.082 1.00 98.44 94 PHE A N 1
ATOM 728 C CA . PHE A 1 94 ? 1.503 -5.377 -15.811 1.00 98.44 94 PHE A CA 1
ATOM 729 C C . PHE A 1 94 ? 0.352 -4.875 -16.691 1.00 98.44 94 PHE A C 1
ATOM 731 O O . PHE A 1 94 ? 0.419 -3.793 -17.272 1.00 98.44 94 PHE A O 1
ATOM 738 N N . ASP A 1 95 ? -0.692 -5.686 -16.829 1.00 98.31 95 ASP A N 1
ATOM 739 C CA . ASP A 1 95 ? -1.906 -5.312 -17.552 1.00 98.31 95 ASP A CA 1
ATOM 740 C C . ASP A 1 95 ? -2.994 -4.901 -16.557 1.00 98.31 95 ASP A C 1
ATOM 742 O O . ASP A 1 95 ? -3.142 -5.526 -15.506 1.00 98.31 95 ASP A O 1
ATOM 746 N N . ALA A 1 96 ? -3.747 -3.857 -16.895 1.00 97.75 96 ALA A N 1
ATOM 747 C CA . ALA A 1 96 ? -4.845 -3.339 -16.088 1.00 97.75 96 ALA A CA 1
ATOM 748 C C . ALA A 1 96 ? -6.112 -3.157 -16.930 1.00 97.75 96 ALA A C 1
ATOM 750 O O . ALA A 1 96 ? -6.055 -2.981 -18.154 1.00 97.75 96 ALA A O 1
ATOM 751 N N . SER A 1 97 ? -7.262 -3.205 -16.258 1.00 97.50 97 SER A N 1
ATOM 752 C CA . SER A 1 97 ? -8.562 -2.948 -16.875 1.00 97.50 97 SER A CA 1
ATOM 753 C C . SER A 1 97 ? -8.873 -1.450 -16.888 1.00 97.50 97 SER A C 1
ATOM 755 O O . SER A 1 97 ? -8.208 -0.644 -16.244 1.00 97.50 97 SER A O 1
ATOM 757 N N . GLU A 1 98 ? -9.877 -1.058 -17.670 1.00 96.56 98 GLU A N 1
ATOM 758 C CA . GLU A 1 98 ? -10.335 0.330 -17.702 1.00 96.56 98 GLU A CA 1
ATOM 759 C C . GLU A 1 98 ? -10.890 0.743 -16.337 1.00 96.56 98 GLU A C 1
ATOM 761 O O . GLU A 1 98 ? -11.771 0.075 -15.800 1.00 96.56 98 GLU A O 1
ATOM 766 N N . GLY A 1 99 ? -10.386 1.857 -15.802 1.00 94.88 99 GLY A N 1
ATOM 767 C CA . GLY A 1 99 ? -10.854 2.415 -14.537 1.00 94.88 99 GLY A CA 1
ATOM 768 C C . GLY A 1 99 ? -10.276 1.734 -13.298 1.00 94.88 99 GLY A C 1
ATOM 769 O O . GLY A 1 99 ? -10.756 2.015 -12.208 1.00 94.88 99 GLY A O 1
ATOM 770 N N . THR A 1 100 ? -9.263 0.874 -13.443 1.00 97.06 100 THR A N 1
ATOM 771 C CA . THR A 1 100 ? -8.557 0.273 -12.304 1.00 97.06 100 THR A CA 1
ATOM 772 C C . THR A 1 100 ? -7.942 1.366 -11.422 1.00 97.06 100 THR A C 1
ATOM 774 O O . THR A 1 100 ? -7.222 2.233 -11.924 1.00 97.06 100 THR A O 1
ATOM 777 N N . MET A 1 101 ? -8.213 1.308 -10.120 1.00 96.69 101 MET A N 1
ATOM 778 C CA . MET A 1 101 ? -7.574 2.132 -9.095 1.00 96.69 101 MET A CA 1
ATOM 779 C C . MET A 1 101 ? -6.686 1.233 -8.243 1.00 96.69 101 MET A C 1
ATOM 781 O O . MET A 1 101 ? -7.092 0.129 -7.882 1.00 96.69 101 MET A O 1
ATOM 785 N N . ILE A 1 102 ? -5.447 1.661 -8.018 1.00 97.31 102 ILE A N 1
ATOM 786 C CA . ILE A 1 102 ? -4.477 0.909 -7.223 1.00 97.31 102 ILE A CA 1
ATOM 787 C C . ILE A 1 102 ? -3.782 1.822 -6.229 1.00 97.31 102 ILE A C 1
ATOM 789 O O . ILE A 1 102 ? -3.471 2.971 -6.556 1.00 97.31 102 ILE A O 1
ATOM 793 N N . THR A 1 103 ? -3.428 1.256 -5.084 1.00 95.94 103 THR A N 1
ATOM 794 C CA . THR A 1 103 ? -2.497 1.860 -4.133 1.00 95.94 103 THR A CA 1
ATOM 795 C C . THR A 1 103 ? -1.213 1.048 -4.075 1.00 95.94 103 THR A C 1
ATOM 797 O O . THR A 1 103 ? -1.201 -0.169 -4.266 1.00 95.94 103 THR A O 1
ATOM 800 N N . ALA A 1 104 ? -0.097 1.749 -3.882 1.00 95.06 104 ALA A N 1
ATOM 801 C CA . ALA A 1 104 ? 1.233 1.180 -3.807 1.00 95.06 104 ALA A CA 1
ATOM 802 C C . ALA A 1 104 ? 1.962 1.638 -2.536 1.00 95.06 104 ALA A C 1
ATOM 804 O O . ALA A 1 104 ? 2.220 2.830 -2.340 1.00 95.06 104 ALA A O 1
ATOM 805 N N . PHE A 1 105 ? 2.344 0.667 -1.708 1.00 93.19 105 PHE A N 1
ATOM 806 C CA . PHE A 1 105 ? 3.140 0.845 -0.497 1.00 93.19 105 PHE A CA 1
ATOM 807 C C . PHE A 1 105 ? 4.607 0.589 -0.794 1.00 93.19 105 PHE A C 1
ATOM 809 O O . PHE A 1 105 ? 5.023 -0.557 -0.953 1.00 93.19 105 PHE A O 1
ATOM 816 N N . PHE A 1 106 ? 5.404 1.650 -0.837 1.00 92.94 106 PHE A N 1
ATOM 817 C CA . PHE A 1 106 ? 6.850 1.561 -0.989 1.00 92.94 106 PHE A CA 1
ATOM 818 C C . PHE A 1 106 ? 7.530 1.483 0.375 1.00 92.94 106 PHE A C 1
ATOM 820 O O . PHE A 1 106 ? 7.262 2.297 1.262 1.00 92.94 106 PHE A O 1
ATOM 827 N N . THR A 1 107 ? 8.478 0.559 0.504 1.00 91.50 107 THR A N 1
ATOM 828 C CA . THR A 1 107 ? 9.331 0.414 1.686 1.00 91.50 107 THR A CA 1
ATOM 829 C C . THR A 1 107 ? 10.792 0.240 1.285 1.00 91.50 107 THR A C 1
ATOM 831 O O . THR A 1 107 ? 11.123 -0.447 0.316 1.00 91.50 107 THR A O 1
ATOM 834 N N . THR A 1 108 ? 11.685 0.856 2.056 1.00 91.31 108 THR A N 1
ATOM 835 C CA . THR A 1 108 ? 13.138 0.687 1.944 1.00 91.31 108 THR A CA 1
ATOM 836 C C . THR A 1 108 ? 13.786 0.858 3.312 1.00 91.31 108 THR A C 1
ATOM 838 O O . THR A 1 108 ? 13.248 1.534 4.181 1.00 91.31 108 THR A O 1
ATOM 841 N N . GLN A 1 109 ? 14.958 0.254 3.499 1.00 89.69 109 GLN A N 1
ATOM 842 C CA . GLN A 1 109 ? 15.792 0.452 4.690 1.00 89.69 109 GLN A CA 1
ATOM 843 C C . GLN A 1 109 ? 16.925 1.465 4.446 1.00 89.69 109 GLN A C 1
ATOM 845 O O . GLN A 1 109 ? 17.673 1.798 5.364 1.00 89.69 109 GLN A O 1
ATOM 850 N N . ALA A 1 110 ? 17.091 1.951 3.211 1.00 90.88 110 ALA A N 1
ATOM 851 C CA . ALA A 1 110 ? 18.163 2.873 2.865 1.00 90.88 110 ALA A CA 1
ATOM 852 C C . ALA A 1 110 ? 17.753 4.331 3.095 1.00 90.88 110 ALA A C 1
ATOM 854 O O . ALA A 1 110 ? 17.118 4.951 2.248 1.00 90.88 110 ALA A O 1
ATOM 855 N N . GLU A 1 111 ? 18.225 4.925 4.194 1.00 88.94 111 GLU A N 1
ATOM 856 C CA . GLU A 1 111 ? 17.971 6.339 4.532 1.00 88.94 111 GLU A CA 1
ATOM 857 C C . GLU A 1 111 ? 18.423 7.326 3.440 1.00 88.94 111 GLU A C 1
ATOM 859 O O . GLU A 1 111 ? 17.872 8.417 3.301 1.00 88.94 111 GLU A O 1
ATOM 864 N N . ARG A 1 112 ? 19.449 6.961 2.658 1.00 91.56 112 ARG A N 1
ATOM 865 C CA . ARG A 1 112 ? 19.969 7.796 1.563 1.00 91.56 112 ARG A CA 1
ATOM 866 C C . ARG A 1 112 ? 19.177 7.669 0.259 1.00 91.56 112 ARG A C 1
ATOM 868 O O . ARG A 1 112 ? 19.498 8.380 -0.698 1.00 91.56 112 ARG A O 1
ATOM 875 N N . PHE A 1 113 ? 18.232 6.734 0.179 1.00 91.50 113 PHE A N 1
ATOM 876 C CA . PHE A 1 113 ? 17.415 6.543 -1.011 1.00 91.50 113 PHE A CA 1
ATOM 877 C C . PHE A 1 113 ? 16.446 7.720 -1.129 1.00 91.50 113 PHE A C 1
ATOM 879 O O . PHE A 1 113 ? 15.705 8.020 -0.196 1.00 91.50 113 PHE A O 1
ATOM 886 N N . SER A 1 114 ? 16.451 8.409 -2.273 1.00 91.12 114 SER A N 1
ATOM 887 C CA . SER A 1 114 ? 15.423 9.392 -2.611 1.00 91.12 114 SER A CA 1
ATOM 888 C C . SER A 1 114 ? 14.504 8.821 -3.696 1.00 91.12 114 SER A C 1
ATOM 890 O O . SER A 1 114 ? 14.667 9.168 -4.871 1.00 91.12 114 SER A O 1
ATOM 892 N N . PRO A 1 115 ? 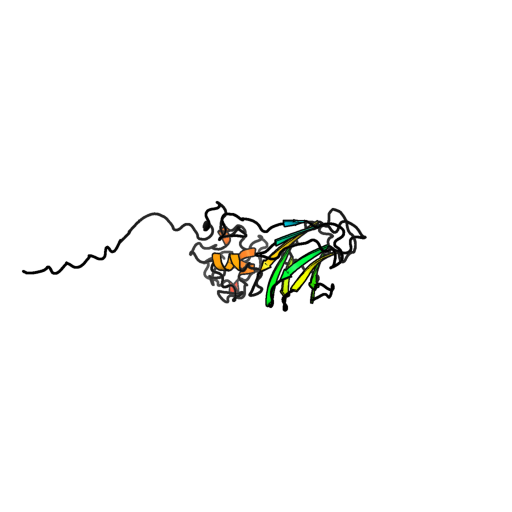13.567 7.922 -3.335 1.00 90.44 115 PRO A N 1
ATOM 893 C CA . PRO A 1 115 ? 12.756 7.217 -4.312 1.00 90.44 115 PRO A CA 1
ATOM 894 C C . PRO A 1 115 ? 11.767 8.154 -5.015 1.00 90.44 115 PRO A C 1
ATOM 896 O O . PRO A 1 115 ? 11.135 9.025 -4.408 1.00 90.44 115 PRO A O 1
ATOM 899 N N . GLN A 1 116 ? 11.616 7.946 -6.317 1.00 91.44 116 GLN A N 1
ATOM 900 C CA . GLN A 1 116 ? 10.490 8.422 -7.108 1.00 91.44 116 GLN A CA 1
ATOM 901 C C . GLN A 1 116 ? 9.810 7.212 -7.739 1.00 91.44 116 GLN A C 1
ATOM 903 O O . GLN A 1 116 ? 10.478 6.351 -8.313 1.00 91.44 116 GLN A O 1
ATOM 908 N N . VAL A 1 117 ? 8.482 7.187 -7.645 1.00 93.69 117 VAL A N 1
ATOM 909 C CA . VAL A 1 117 ? 7.645 6.154 -8.254 1.00 93.69 117 VAL A CA 1
ATOM 910 C C . VAL A 1 117 ? 6.699 6.811 -9.247 1.00 93.69 117 VAL A C 1
ATOM 912 O O . VAL A 1 117 ? 6.158 7.894 -8.994 1.00 93.69 117 VAL A O 1
ATOM 915 N N . TYR A 1 118 ? 6.520 6.181 -10.400 1.00 93.75 118 TYR A N 1
ATOM 916 C CA . TYR A 1 118 ? 5.598 6.655 -11.425 1.00 93.75 118 TYR A CA 1
ATOM 917 C C . TYR A 1 118 ? 4.970 5.492 -12.185 1.00 93.75 118 TYR A C 1
ATOM 919 O O . TYR A 1 118 ? 5.528 4.397 -12.244 1.00 93.75 118 TYR A O 1
ATOM 927 N N . ILE A 1 119 ? 3.812 5.751 -12.785 1.00 96.44 119 ILE A N 1
ATOM 928 C CA . ILE A 1 119 ? 3.160 4.830 -13.711 1.00 96.44 119 ILE A CA 1
ATOM 929 C C . ILE A 1 119 ? 3.328 5.366 -15.126 1.00 96.44 119 ILE A C 1
ATOM 931 O O . ILE A 1 119 ? 3.062 6.538 -15.401 1.00 96.44 119 ILE A O 1
ATOM 935 N N . SER A 1 120 ? 3.743 4.501 -16.046 1.00 96.69 120 SER A N 1
ATOM 936 C CA . SER A 1 120 ? 3.778 4.794 -17.481 1.00 96.69 120 SER A CA 1
ATOM 937 C C . SER A 1 120 ? 2.947 3.794 -18.281 1.00 96.69 120 SER A C 1
ATOM 939 O O . SER A 1 120 ? 2.571 2.739 -17.774 1.00 96.69 120 SER A O 1
ATOM 941 N N . ASN A 1 121 ? 2.584 4.161 -19.510 1.00 95.62 121 ASN A N 1
ATOM 942 C CA . ASN A 1 121 ? 1.915 3.258 -20.446 1.00 95.62 121 ASN A CA 1
ATOM 943 C C . ASN A 1 121 ? 2.921 2.418 -21.249 1.00 95.62 121 ASN A C 1
ATOM 945 O O . ASN A 1 121 ? 4.116 2.688 -21.242 1.00 95.62 121 ASN A O 1
ATOM 949 N N . ALA A 1 122 ? 2.416 1.482 -22.058 1.00 95.50 122 ALA A N 1
ATOM 950 C CA . ALA A 1 122 ? 3.205 0.644 -22.968 1.00 95.50 122 ALA A CA 1
ATOM 951 C C . ALA A 1 122 ? 4.306 1.370 -23.780 1.00 95.50 122 ALA A C 1
ATOM 953 O O . ALA A 1 122 ? 5.348 0.772 -24.045 1.00 95.50 122 ALA A O 1
ATOM 954 N N . ASP A 1 123 ? 4.088 2.634 -24.158 1.00 94.94 123 ASP A N 1
ATOM 955 C CA . ASP A 1 123 ? 5.023 3.448 -24.945 1.00 94.94 123 ASP A CA 1
ATOM 956 C C . ASP A 1 123 ? 6.055 4.206 -24.080 1.00 94.94 123 ASP A C 1
ATOM 958 O O . ASP A 1 123 ? 6.928 4.891 -24.614 1.00 94.94 123 ASP A O 1
ATOM 962 N N . GLY A 1 124 ? 5.963 4.113 -22.750 1.00 93.62 124 GLY A N 1
ATOM 963 C CA . GLY A 1 124 ? 6.790 4.838 -21.782 1.00 93.62 124 GLY A CA 1
ATOM 964 C C . GLY A 1 124 ? 6.312 6.253 -21.469 1.00 93.62 124 GLY A C 1
ATOM 965 O O . GLY A 1 124 ? 7.035 7.016 -20.829 1.00 93.62 124 GLY A O 1
ATOM 966 N N . LEU A 1 125 ? 5.111 6.638 -21.910 1.00 94.31 125 LEU A N 1
ATOM 967 C CA . LEU A 1 125 ? 4.530 7.918 -21.520 1.00 94.31 125 LEU A CA 1
ATOM 968 C C . LEU A 1 125 ? 4.094 7.839 -20.058 1.00 94.31 125 LEU A C 1
ATOM 970 O O . LEU A 1 125 ? 3.224 7.039 -19.715 1.00 94.31 125 LEU A O 1
ATOM 974 N N . VAL A 1 126 ? 4.679 8.692 -19.220 1.00 94.06 126 VAL A N 1
ATOM 975 C CA . VAL A 1 126 ? 4.296 8.834 -17.812 1.00 94.06 126 VAL A CA 1
ATOM 976 C C . VAL A 1 126 ? 2.860 9.343 -17.728 1.00 94.06 126 VAL A C 1
ATOM 978 O O . VAL A 1 126 ? 2.520 10.370 -18.319 1.00 94.06 126 VAL A O 1
ATOM 981 N N . ILE A 1 127 ? 2.027 8.597 -17.011 1.00 91.56 127 ILE A N 1
ATOM 982 C CA . ILE A 1 127 ? 0.621 8.915 -16.756 1.00 91.56 127 ILE A CA 1
ATOM 983 C C . ILE A 1 127 ? 0.498 9.685 -15.451 1.00 91.56 127 ILE A C 1
ATOM 985 O O . ILE A 1 127 ? -0.218 10.681 -15.407 1.00 91.56 127 ILE A O 1
ATOM 989 N N . ASP A 1 128 ? 1.228 9.250 -14.428 1.00 87.69 128 ASP A N 1
ATOM 990 C CA . ASP A 1 128 ? 1.261 9.906 -13.130 1.00 87.69 128 ASP A CA 1
ATOM 991 C C . ASP A 1 128 ? 2.595 9.645 -12.428 1.00 87.69 128 ASP A C 1
ATOM 993 O O . ASP A 1 128 ? 3.250 8.634 -12.695 1.00 87.69 128 ASP A O 1
ATOM 997 N N . SER A 1 129 ? 3.019 10.553 -11.551 1.00 84.38 129 SER A N 1
ATOM 998 C CA . SER A 1 129 ? 4.313 10.471 -10.870 1.00 84.38 129 SER A CA 1
ATOM 999 C C . SER A 1 129 ? 4.297 11.158 -9.516 1.00 84.38 129 SER A C 1
ATOM 1001 O O . SER A 1 129 ? 3.814 12.286 -9.393 1.00 84.38 129 SER A O 1
ATOM 1003 N N . TYR A 1 130 ? 4.965 10.548 -8.541 1.00 81.38 130 TYR A N 1
ATOM 1004 C CA . TYR A 1 130 ? 5.041 11.065 -7.183 1.00 81.38 130 TYR A CA 1
ATOM 1005 C C . TYR A 1 130 ? 6.493 11.157 -6.716 1.00 81.38 130 TYR A C 1
ATOM 1007 O O . TYR A 1 130 ? 7.260 10.195 -6.779 1.00 81.38 130 TYR A O 1
ATOM 1015 N N . VAL A 1 131 ? 6.871 12.333 -6.206 1.00 70.38 131 VAL A N 1
ATOM 1016 C CA . VAL A 1 131 ? 8.069 12.474 -5.367 1.00 70.38 131 VAL A CA 1
ATOM 1017 C C . VAL A 1 131 ? 7.635 12.169 -3.945 1.00 70.38 131 VAL A C 1
ATOM 1019 O O . VAL A 1 131 ? 6.866 12.928 -3.350 1.00 70.38 131 VAL A O 1
ATOM 1022 N N . MET A 1 132 ? 8.079 11.030 -3.429 1.00 66.38 132 MET A N 1
ATOM 1023 C CA . MET A 1 132 ? 7.484 10.460 -2.231 1.00 66.38 132 MET A CA 1
ATOM 1024 C C . MET A 1 132 ? 7.890 11.254 -0.977 1.00 66.38 132 MET A C 1
ATOM 1026 O O . MET A 1 132 ? 9.059 11.600 -0.787 1.00 66.38 132 MET A O 1
ATOM 1030 N N . LYS A 1 133 ? 6.918 11.553 -0.108 1.00 61.16 133 LYS A N 1
ATOM 1031 C CA . LYS A 1 133 ? 7.151 12.063 1.253 1.00 61.16 133 LYS A CA 1
ATOM 1032 C C . LYS A 1 133 ? 6.768 10.963 2.242 1.00 61.16 133 LYS A C 1
ATOM 1034 O O . LYS A 1 133 ? 5.731 10.343 2.019 1.00 61.16 133 LYS A O 1
ATOM 1039 N N . PRO A 1 134 ? 7.582 10.700 3.277 1.00 59.94 134 PRO A N 1
ATOM 1040 C CA . PRO A 1 134 ? 7.328 9.593 4.189 1.00 59.94 134 PRO A CA 1
ATOM 1041 C C . PRO A 1 134 ? 5.977 9.784 4.883 1.00 59.94 134 PRO A C 1
ATOM 1043 O O . PRO A 1 134 ? 5.681 10.871 5.384 1.00 59.94 134 PRO A O 1
ATOM 1046 N N . PHE A 1 135 ? 5.164 8.731 4.856 1.00 57.88 135 PHE A N 1
ATOM 1047 C CA . PHE A 1 135 ? 3.860 8.654 5.507 1.00 57.88 135 PHE A CA 1
ATOM 1048 C C . PHE A 1 135 ? 4.014 8.331 7.000 1.00 57.88 135 PHE A C 1
ATOM 1050 O O . PHE A 1 135 ? 3.343 8.933 7.833 1.00 57.88 135 PHE A O 1
ATOM 1057 N N . SER A 1 136 ? 4.961 7.451 7.341 1.00 60.56 136 SER A N 1
ATOM 1058 C CA . SER A 1 136 ? 5.362 7.150 8.719 1.00 60.56 136 SER A CA 1
ATOM 1059 C C . SER A 1 136 ? 6.830 7.513 8.970 1.00 60.56 136 SER A C 1
ATOM 1061 O O . SER A 1 136 ? 7.595 7.798 8.042 1.00 60.56 136 SER A O 1
ATOM 1063 N N . LYS A 1 137 ? 7.253 7.488 10.241 1.00 58.59 137 LYS A N 1
ATOM 1064 C CA . LYS A 1 137 ? 8.662 7.686 10.632 1.00 58.59 137 LYS A CA 1
ATOM 1065 C C . LYS A 1 137 ? 9.588 6.571 10.112 1.00 58.59 137 LYS A C 1
ATOM 1067 O O . LYS A 1 137 ? 10.802 6.750 10.143 1.00 58.59 137 LYS A O 1
ATOM 1072 N N . ASP A 1 138 ? 9.027 5.484 9.586 1.00 62.31 138 ASP A N 1
ATOM 1073 C CA . ASP A 1 138 ? 9.733 4.233 9.277 1.00 62.31 138 ASP A CA 1
ATOM 1074 C C . ASP A 1 138 ? 10.096 4.111 7.788 1.00 62.31 138 ASP A C 1
ATOM 1076 O O . ASP A 1 138 ? 10.608 3.085 7.349 1.00 62.31 138 ASP A O 1
ATOM 1080 N N . GLY A 1 139 ? 9.841 5.162 6.997 1.00 63.31 139 GLY A N 1
ATOM 1081 C CA . GLY A 1 139 ? 10.161 5.178 5.568 1.00 63.31 139 GLY A CA 1
ATOM 1082 C C . GLY A 1 139 ? 9.131 4.465 4.689 1.00 63.31 139 GLY A C 1
ATOM 1083 O O . GLY A 1 139 ? 9.464 4.064 3.574 1.00 63.31 139 GLY A O 1
ATOM 1084 N N . THR A 1 140 ? 7.892 4.314 5.165 1.00 73.12 140 THR A N 1
ATOM 1085 C CA . THR A 1 140 ? 6.763 3.873 4.337 1.00 73.12 140 THR A CA 1
ATOM 1086 C C . THR A 1 140 ? 6.236 5.045 3.523 1.00 73.12 140 THR A C 1
ATOM 1088 O O . THR A 1 140 ? 6.031 6.145 4.047 1.00 73.12 140 THR A O 1
ATOM 1091 N N . TYR A 1 141 ? 5.990 4.813 2.239 1.00 82.50 141 TYR A N 1
ATOM 1092 C CA . TYR A 1 141 ? 5.391 5.797 1.349 1.00 82.50 141 TYR A CA 1
ATOM 1093 C C . TYR A 1 141 ? 4.191 5.184 0.641 1.00 82.50 141 TYR A C 1
ATOM 1095 O O . TYR A 1 141 ? 4.279 4.070 0.131 1.00 82.50 141 TYR A O 1
ATOM 1103 N N . VAL A 1 142 ? 3.100 5.940 0.576 1.00 87.12 142 VAL A N 1
ATOM 1104 C CA . VAL A 1 142 ? 1.840 5.500 -0.023 1.00 87.12 142 VAL A CA 1
ATOM 1105 C C . VAL A 1 142 ? 1.535 6.401 -1.210 1.00 87.12 142 VAL A C 1
ATOM 1107 O O . VAL A 1 142 ? 1.588 7.630 -1.095 1.00 87.12 142 VAL A O 1
ATOM 1110 N N . VAL A 1 143 ? 1.270 5.798 -2.363 1.00 90.31 143 VAL A N 1
ATOM 1111 C CA . VAL A 1 143 ? 0.863 6.500 -3.586 1.00 90.31 143 VAL A CA 1
ATOM 1112 C C . VAL A 1 143 ? -0.295 5.755 -4.227 1.00 90.31 143 VAL A C 1
ATOM 1114 O O . VAL A 1 143 ? -0.342 4.530 -4.169 1.00 90.31 143 VAL A O 1
ATOM 1117 N N . HIS A 1 144 ? -1.197 6.493 -4.861 1.00 92.38 144 HIS A N 1
ATOM 1118 C CA . HIS A 1 144 ? -2.335 5.936 -5.580 1.00 92.38 144 HIS A CA 1
ATOM 1119 C C . HIS A 1 144 ? -2.203 6.209 -7.072 1.00 92.38 144 HIS A C 1
ATOM 1121 O O . HIS A 1 144 ? -1.608 7.206 -7.478 1.00 92.38 144 HIS A O 1
ATOM 1127 N N . PHE A 1 145 ? -2.780 5.348 -7.900 1.00 94.31 145 PHE A N 1
ATOM 1128 C CA . PHE A 1 145 ? -2.795 5.526 -9.345 1.00 94.31 145 PHE A CA 1
ATOM 1129 C C . PHE A 1 145 ? -4.155 5.168 -9.927 1.00 94.31 145 PHE A C 1
ATOM 1131 O O . PHE A 1 145 ? -4.698 4.096 -9.665 1.00 94.31 145 PHE A O 1
ATOM 1138 N N . GLN A 1 146 ? -4.657 6.038 -10.804 1.00 94.81 146 GLN A N 1
ATOM 1139 C CA . GLN A 1 146 ? -5.873 5.785 -11.568 1.00 94.81 146 GLN A CA 1
ATOM 1140 C C . GLN A 1 146 ? -5.544 5.423 -13.021 1.00 94.81 146 GLN A C 1
ATOM 1142 O O . GLN A 1 146 ? -5.034 6.229 -13.805 1.00 94.81 146 GLN A O 1
ATOM 1147 N N . LEU A 1 147 ? -5.879 4.195 -13.412 1.00 95.00 147 LEU A N 1
ATOM 1148 C CA . LEU A 1 147 ? -5.591 3.629 -14.727 1.00 95.00 147 LEU A CA 1
ATOM 1149 C C . LEU A 1 147 ? -6.832 3.744 -15.626 1.00 95.00 147 LEU A C 1
ATOM 1151 O O . LEU A 1 147 ? -7.630 2.825 -15.786 1.00 95.00 147 LEU A O 1
ATOM 1155 N N . PHE A 1 148 ? -7.010 4.919 -16.236 1.00 91.88 148 PHE A N 1
ATOM 1156 C CA . PHE A 1 148 ? -8.222 5.275 -16.995 1.00 91.88 148 PHE A CA 1
ATOM 1157 C C . PHE A 1 148 ? -8.527 4.427 -18.236 1.00 91.88 148 PHE A C 1
ATOM 1159 O O . PHE A 1 148 ? -9.595 4.587 -18.818 1.00 91.88 148 PHE A O 1
ATOM 1166 N N . LYS A 1 149 ? -7.593 3.608 -18.724 1.00 95.88 149 LYS A N 1
ATOM 1167 C CA . LYS A 1 149 ? -7.770 2.825 -19.952 1.00 95.88 149 LYS A CA 1
ATOM 1168 C C . LYS A 1 149 ? -7.276 1.410 -19.729 1.00 95.88 149 LYS A C 1
ATOM 1170 O O . LYS A 1 149 ? -6.235 1.214 -19.121 1.00 95.88 149 LYS A O 1
ATOM 1175 N N . ALA A 1 150 ? -7.971 0.437 -20.304 1.00 97.56 150 ALA A N 1
ATOM 1176 C CA . ALA A 1 150 ? -7.441 -0.915 -20.353 1.00 97.56 150 ALA A CA 1
ATOM 1177 C C . ALA A 1 150 ? -6.139 -0.943 -21.172 1.00 97.56 150 ALA A C 1
ATOM 1179 O O . ALA A 1 150 ? -6.068 -0.352 -22.257 1.00 97.56 150 ALA A O 1
ATOM 1180 N N . GLY A 1 151 ? -5.122 -1.643 -20.677 1.00 97.31 151 GLY A N 1
ATOM 1181 C CA . GLY A 1 151 ? -3.853 -1.775 -21.383 1.00 97.31 151 GLY A CA 1
ATOM 1182 C C . GLY A 1 151 ? -2.684 -2.190 -20.502 1.00 97.31 151 GLY A C 1
ATOM 1183 O O . GLY A 1 151 ? -2.845 -2.514 -19.327 1.00 97.31 151 GLY A O 1
ATOM 1184 N N . ARG A 1 152 ? -1.498 -2.164 -21.113 1.00 97.81 152 ARG A N 1
ATOM 1185 C CA . ARG A 1 152 ? -0.217 -2.442 -20.464 1.00 97.81 152 ARG A CA 1
ATOM 1186 C C . ARG A 1 152 ? 0.329 -1.167 -19.827 1.00 97.81 152 ARG A C 1
ATOM 1188 O O . ARG A 1 152 ? 0.436 -0.136 -20.500 1.00 97.81 152 ARG A O 1
ATOM 1195 N N . TYR A 1 153 ? 0.721 -1.284 -18.569 1.00 97.94 153 TYR A N 1
ATOM 1196 C CA . TYR A 1 153 ? 1.333 -0.243 -17.757 1.00 97.94 153 TYR A CA 1
ATOM 1197 C C . TYR A 1 153 ? 2.677 -0.717 -17.208 1.00 97.94 153 TYR A C 1
ATOM 1199 O O . TYR A 1 153 ? 2.961 -1.918 -17.193 1.00 97.94 153 TYR A O 1
ATOM 1207 N N . GLN A 1 154 ? 3.497 0.222 -16.751 1.00 97.88 154 GLN A N 1
ATOM 1208 C CA . GLN A 1 154 ? 4.704 -0.050 -15.984 1.00 97.88 154 GLN A CA 1
ATOM 1209 C C . GLN A 1 154 ? 4.681 0.765 -14.702 1.00 97.88 154 GLN A C 1
ATOM 1211 O O . GLN A 1 154 ? 4.560 1.990 -14.760 1.00 97.88 154 GLN A O 1
ATOM 1216 N N . LEU A 1 155 ? 4.834 0.075 -13.575 1.00 97.56 155 LEU A N 1
ATOM 1217 C CA . LEU A 1 155 ? 5.252 0.677 -12.318 1.00 97.56 155 LEU A CA 1
ATOM 1218 C C . LEU A 1 155 ? 6.761 0.855 -12.367 1.00 97.56 155 LEU A C 1
ATOM 1220 O O . LEU A 1 155 ? 7.485 -0.120 -12.563 1.00 97.56 155 LEU A O 1
ATOM 1224 N N . SER A 1 156 ? 7.208 2.087 -12.187 1.00 96.62 156 SER A N 1
ATOM 1225 C CA . SER A 1 156 ? 8.611 2.449 -12.289 1.00 96.62 156 SER A CA 1
ATOM 1226 C C . SER A 1 156 ? 9.137 2.982 -10.971 1.00 96.62 156 SER A C 1
ATOM 1228 O O . SER A 1 156 ? 8.468 3.789 -10.326 1.00 96.62 156 SER A O 1
ATOM 1230 N N . VAL A 1 157 ? 10.360 2.598 -10.623 1.00 96.06 157 VAL A N 1
ATOM 1231 C CA . VAL A 1 157 ? 11.081 3.058 -9.429 1.00 96.06 157 VAL A CA 1
ATOM 1232 C C . VAL A 1 157 ? 12.406 3.659 -9.853 1.00 96.06 157 VAL A C 1
ATOM 1234 O O . VAL A 1 157 ? 13.079 3.102 -10.708 1.00 96.06 157 VAL A O 1
ATOM 1237 N N . MET A 1 158 ? 12.807 4.782 -9.267 1.00 94.81 158 MET A N 1
ATOM 1238 C CA . MET A 1 158 ? 14.127 5.370 -9.509 1.00 94.81 158 MET A CA 1
ATOM 1239 C C . MET A 1 158 ? 14.643 6.138 -8.292 1.00 94.81 158 MET A C 1
ATOM 1241 O O . MET A 1 158 ? 13.873 6.539 -7.421 1.00 94.81 158 MET A O 1
ATOM 1245 N N . ASP A 1 159 ? 15.952 6.391 -8.255 1.00 94.81 159 ASP A N 1
ATOM 1246 C CA . ASP A 1 159 ? 16.594 7.262 -7.266 1.00 94.81 159 ASP A CA 1
ATOM 1247 C C . ASP A 1 159 ? 16.835 8.664 -7.843 1.00 94.81 159 ASP A C 1
ATOM 1249 O O . ASP A 1 159 ? 17.622 8.840 -8.778 1.00 94.81 159 ASP A O 1
ATOM 1253 N N . ASN A 1 160 ? 16.228 9.689 -7.242 1.00 92.62 160 ASN A N 1
ATOM 1254 C CA . ASN A 1 160 ? 16.418 11.087 -7.648 1.00 92.62 160 ASN A CA 1
ATOM 1255 C C . ASN A 1 160 ? 17.864 11.574 -7.471 1.00 92.62 160 ASN A C 1
ATOM 1257 O O . ASN A 1 160 ? 18.268 12.557 -8.098 1.00 92.62 160 ASN A O 1
ATOM 1261 N N . ASN A 1 161 ? 18.653 10.903 -6.626 1.00 92.81 161 ASN A N 1
ATOM 1262 C CA . ASN A 1 161 ? 20.070 11.213 -6.450 1.00 92.81 161 ASN A CA 1
ATOM 1263 C C . ASN A 1 161 ? 20.958 10.583 -7.536 1.00 92.81 161 ASN A C 1
ATOM 1265 O O . ASN A 1 161 ? 22.144 10.919 -7.614 1.00 92.81 161 ASN A O 1
ATOM 1269 N N . TYR A 1 162 ? 20.412 9.691 -8.374 1.00 91.88 162 TYR A N 1
ATOM 1270 C CA . TYR A 1 162 ? 21.146 8.902 -9.370 1.00 91.88 162 TYR A CA 1
ATOM 1271 C C . TYR A 1 162 ? 22.361 8.176 -8.772 1.00 91.88 162 TYR A C 1
ATOM 1273 O O . TYR A 1 162 ? 23.404 8.039 -9.426 1.00 91.88 162 TYR A O 1
ATOM 1281 N N . ALA A 1 163 ? 22.273 7.797 -7.497 1.00 91.81 163 ALA A N 1
ATOM 1282 C CA . ALA A 1 163 ? 23.414 7.314 -6.744 1.00 91.81 163 ALA A CA 1
ATOM 1283 C C . ALA A 1 163 ? 23.690 5.840 -7.039 1.00 91.81 163 ALA A C 1
ATOM 1285 O O . ALA A 1 163 ? 24.853 5.486 -7.257 1.00 91.81 163 ALA A O 1
ATOM 1286 N N . GLY A 1 164 ? 22.639 5.015 -7.058 1.00 92.56 164 GLY A N 1
ATOM 1287 C CA . GLY A 1 164 ? 22.754 3.562 -7.140 1.00 92.56 164 GLY A CA 1
ATOM 1288 C C . GLY A 1 164 ? 23.446 2.935 -5.925 1.00 92.56 164 GLY A C 1
ATOM 1289 O O . GLY A 1 164 ? 24.059 3.635 -5.109 1.00 92.56 164 GLY A O 1
ATOM 1290 N N . GLY A 1 165 ? 23.377 1.616 -5.817 1.00 95.50 165 GLY A N 1
ATOM 1291 C CA . GLY A 1 165 ? 24.135 0.790 -4.880 1.00 95.50 165 GLY A CA 1
ATOM 1292 C C . GLY A 1 165 ? 23.287 -0.320 -4.269 1.00 95.50 165 GLY A C 1
ATOM 1293 O O . GLY A 1 165 ? 22.087 -0.151 -4.090 1.00 95.50 165 GLY A O 1
ATOM 1294 N N . ASP A 1 166 ? 23.942 -1.418 -3.892 1.00 94.12 166 ASP A N 1
ATOM 1295 C CA . ASP A 1 166 ? 23.314 -2.634 -3.351 1.00 94.12 166 ASP A CA 1
ATOM 1296 C C . ASP A 1 166 ? 22.403 -2.393 -2.127 1.00 94.12 166 ASP A C 1
ATOM 1298 O O . ASP A 1 166 ? 21.574 -3.233 -1.790 1.00 94.12 166 ASP A O 1
ATOM 1302 N N . ASP A 1 167 ? 22.562 -1.265 -1.428 1.00 94.75 167 ASP A N 1
ATOM 1303 C CA . ASP A 1 167 ? 21.724 -0.877 -0.294 1.00 94.75 167 ASP A CA 1
ATOM 1304 C C . ASP A 1 167 ? 20.390 -0.233 -0.700 1.00 94.75 167 ASP A C 1
ATOM 1306 O O . ASP A 1 167 ? 19.450 -0.298 0.090 1.00 94.75 167 ASP A O 1
ATOM 1310 N N . LEU A 1 168 ? 20.258 0.321 -1.915 1.00 95.50 168 LEU A N 1
ATOM 1311 C CA . LEU A 1 168 ? 19.026 0.944 -2.440 1.00 95.50 168 LEU A CA 1
ATOM 1312 C C . LEU A 1 168 ? 17.965 -0.095 -2.845 1.00 95.50 168 LEU A C 1
ATOM 1314 O O . LEU A 1 168 ? 17.314 0.017 -3.883 1.00 95.50 168 LEU A O 1
ATOM 1318 N N . SER A 1 169 ? 17.813 -1.119 -2.013 1.00 96.00 169 SER A N 1
ATOM 1319 C CA . SER A 1 169 ? 16.792 -2.149 -2.128 1.00 96.00 169 SER A CA 1
ATOM 1320 C C . SER A 1 169 ? 15.424 -1.613 -1.723 1.00 96.00 169 SER A C 1
ATOM 1322 O O . SER A 1 169 ? 15.302 -0.751 -0.842 1.00 96.00 169 SER A O 1
ATOM 1324 N N . TYR A 1 170 ? 14.383 -2.132 -2.359 1.00 95.62 170 TYR A N 1
ATOM 1325 C CA . TYR A 1 170 ? 13.011 -1.727 -2.099 1.00 95.62 170 TYR A CA 1
ATOM 1326 C C . TYR A 1 170 ? 12.028 -2.883 -2.260 1.00 95.62 170 TYR A C 1
ATOM 1328 O O . TYR A 1 170 ? 12.296 -3.893 -2.920 1.00 95.62 170 TYR A O 1
ATOM 1336 N N . LYS A 1 171 ? 10.853 -2.696 -1.662 1.00 96.75 171 LYS A N 1
ATOM 1337 C CA . LYS A 1 171 ? 9.645 -3.465 -1.955 1.00 96.75 171 LYS A CA 1
ATOM 1338 C C . LYS A 1 171 ? 8.479 -2.518 -2.173 1.00 96.75 171 LYS A C 1
ATOM 1340 O O . LYS A 1 171 ? 8.347 -1.537 -1.443 1.00 96.75 171 LYS A O 1
ATOM 1345 N N . ILE A 1 172 ? 7.638 -2.843 -3.146 1.00 97.00 172 ILE A N 1
ATOM 1346 C CA . ILE A 1 172 ? 6.393 -2.137 -3.422 1.00 97.00 172 ILE A CA 1
ATOM 1347 C C . ILE A 1 172 ? 5.256 -3.138 -3.434 1.00 97.00 172 ILE A C 1
ATOM 1349 O O . ILE A 1 172 ? 5.180 -3.948 -4.354 1.00 97.00 172 ILE A O 1
ATOM 1353 N N . THR A 1 173 ? 4.382 -3.072 -2.439 1.00 97.00 173 THR A N 1
ATOM 1354 C CA . THR A 1 173 ? 3.127 -3.830 -2.437 1.00 97.00 173 THR A CA 1
ATOM 1355 C C . THR A 1 173 ? 2.081 -3.025 -3.188 1.00 97.00 173 THR A C 1
ATOM 1357 O O . THR A 1 173 ? 1.889 -1.856 -2.871 1.00 97.00 173 THR A O 1
ATOM 1360 N N . VAL A 1 174 ? 1.436 -3.626 -4.181 1.00 97.88 174 VAL A N 1
ATOM 1361 C CA . VAL A 1 174 ? 0.421 -3.003 -5.033 1.00 97.88 174 VAL A CA 1
ATOM 1362 C C . VAL A 1 174 ? -0.860 -3.815 -4.947 1.00 97.88 174 VAL A C 1
ATOM 1364 O O . VAL A 1 174 ? -0.813 -5.030 -5.133 1.00 97.88 174 VAL A O 1
ATOM 1367 N N . PHE A 1 175 ? -1.988 -3.153 -4.731 1.00 97.81 175 PHE A N 1
ATOM 1368 C CA . PHE A 1 175 ? -3.306 -3.783 -4.646 1.00 97.81 175 PHE A CA 1
ATOM 1369 C C . PHE A 1 175 ? -4.393 -2.860 -5.205 1.00 97.81 175 PHE A C 1
ATOM 1371 O O . PHE A 1 175 ? -4.131 -1.682 -5.461 1.00 97.81 175 PHE A O 1
ATOM 1378 N N . HIS A 1 176 ? -5.587 -3.408 -5.449 1.00 97.88 176 HIS A N 1
ATOM 1379 C CA . HIS A 1 176 ? -6.755 -2.615 -5.852 1.00 97.88 176 HIS A CA 1
ATOM 1380 C C . HIS A 1 176 ? -7.311 -1.856 -4.651 1.00 97.88 176 HIS A C 1
ATOM 1382 O O . HIS A 1 176 ? -7.426 -2.433 -3.575 1.00 97.88 176 HIS A O 1
ATOM 1388 N N . ASP A 1 177 ? -7.623 -0.585 -4.869 1.00 97.62 177 ASP A N 1
ATOM 1389 C CA . ASP A 1 177 ? -8.084 0.351 -3.841 1.00 97.62 177 ASP A CA 1
ATOM 1390 C C . ASP A 1 177 ? -9.054 1.332 -4.515 1.00 97.62 177 ASP A C 1
ATOM 1392 O O . ASP A 1 177 ? -8.641 2.250 -5.237 1.00 97.62 177 ASP A O 1
ATOM 1396 N N . THR A 1 178 ? -10.345 1.022 -4.427 1.00 97.06 178 THR A N 1
ATOM 1397 C CA . THR A 1 178 ? -11.418 1.634 -5.221 1.00 97.06 178 THR A CA 1
ATOM 1398 C C . THR A 1 178 ? -11.787 3.037 -4.742 1.00 97.06 178 THR A C 1
ATOM 1400 O O . THR A 1 178 ? -12.159 3.880 -5.569 1.00 97.06 178 THR A O 1
ATOM 1403 N N . ASP A 1 179 ? -11.690 3.316 -3.448 1.00 96.44 179 ASP A N 1
ATOM 1404 C CA . ASP A 1 179 ? -12.012 4.615 -2.851 1.00 96.44 179 ASP A CA 1
ATOM 1405 C C . ASP A 1 179 ? -10.780 5.431 -2.429 1.00 96.44 179 ASP A C 1
ATOM 1407 O O . ASP A 1 179 ? -10.908 6.620 -2.106 1.00 96.44 179 ASP A O 1
ATOM 1411 N N . VAL A 1 180 ? -9.588 4.865 -2.625 1.00 94.81 180 VAL A N 1
ATOM 1412 C CA . VAL A 1 180 ? -8.287 5.532 -2.547 1.00 94.81 180 VAL A CA 1
ATOM 1413 C C . VAL A 1 180 ? -7.966 5.965 -1.120 1.00 94.81 180 VAL A C 1
ATOM 1415 O O . VAL A 1 180 ? -7.574 7.112 -0.859 1.00 94.81 180 VAL A O 1
ATOM 1418 N N . ASP A 1 181 ? -8.128 5.037 -0.192 1.00 94.38 181 ASP A N 1
ATOM 1419 C CA . ASP A 1 181 ? -7.928 5.243 1.240 1.00 94.38 181 ASP A CA 1
ATOM 1420 C C . ASP A 1 181 ? -6.716 4.470 1.803 1.00 94.38 181 ASP A C 1
ATOM 1422 O O . ASP A 1 181 ? -6.328 4.660 2.959 1.00 94.38 181 ASP A O 1
ATOM 1426 N N . ALA A 1 182 ? -6.037 3.708 0.938 1.00 94.06 182 ALA A N 1
ATOM 1427 C CA . ALA A 1 182 ? -4.924 2.817 1.241 1.00 94.06 182 ALA A CA 1
ATOM 1428 C C . ALA A 1 182 ? -5.294 1.540 2.013 1.00 94.06 182 ALA A C 1
ATOM 1430 O O . ALA A 1 182 ? -4.404 0.894 2.581 1.00 94.06 182 ALA A O 1
ATOM 1431 N N . PHE A 1 183 ? -6.562 1.146 1.967 1.00 94.62 183 PHE A N 1
ATOM 1432 C CA . PHE A 1 183 ? -7.082 -0.149 2.367 1.00 94.62 183 PHE A CA 1
ATOM 1433 C C . PHE A 1 183 ? -7.324 -1.009 1.117 1.00 94.62 183 PHE A C 1
ATOM 1435 O O . PHE A 1 183 ? -7.673 -0.547 0.039 1.00 94.62 183 PHE A O 1
ATOM 1442 N N . ASP A 1 184 ? -7.008 -2.293 1.218 1.00 95.88 184 ASP A N 1
ATOM 1443 C CA . ASP A 1 184 ? -7.136 -3.232 0.112 1.00 95.88 184 ASP A CA 1
ATOM 1444 C C . ASP A 1 184 ? -8.594 -3.675 -0.056 1.00 95.88 184 ASP A C 1
ATOM 1446 O O . ASP A 1 184 ? -9.141 -4.284 0.865 1.00 95.88 184 ASP A O 1
ATOM 1450 N N . ASP A 1 185 ? -9.166 -3.494 -1.252 1.00 96.44 185 ASP A N 1
ATOM 1451 C CA . ASP A 1 185 ? -10.533 -3.892 -1.639 1.00 96.44 185 ASP A CA 1
ATOM 1452 C C . ASP A 1 185 ? -10.955 -5.287 -1.140 1.00 96.44 185 ASP A C 1
ATOM 1454 O O . ASP A 1 185 ? -12.132 -5.561 -0.865 1.00 96.44 185 ASP A O 1
ATOM 1458 N N . ARG A 1 186 ? -10.026 -6.250 -1.121 1.00 93.44 186 ARG A N 1
ATOM 1459 C CA . ARG A 1 186 ? -10.301 -7.619 -0.667 1.00 93.44 186 ARG A CA 1
ATOM 1460 C C . ARG A 1 186 ? -10.349 -7.680 0.851 1.00 93.44 186 ARG A C 1
ATOM 1462 O O . ARG A 1 186 ? -11.230 -8.357 1.387 1.00 93.44 186 ARG A O 1
ATOM 1469 N N . LYS A 1 187 ? -9.431 -6.993 1.529 1.00 93.38 187 LYS A N 1
ATOM 1470 C CA . LYS A 1 187 ? -9.410 -6.911 2.993 1.00 93.38 187 LYS A CA 1
ATOM 1471 C C . LYS A 1 187 ? -10.607 -6.123 3.500 1.00 93.38 187 LYS A C 1
ATOM 1473 O O . LYS A 1 187 ? -11.294 -6.633 4.374 1.00 93.38 187 LYS A O 1
ATOM 1478 N N . GLU A 1 188 ? -10.955 -4.997 2.892 1.00 95.50 188 GLU A N 1
ATOM 1479 C CA . GLU A 1 188 ? -12.148 -4.213 3.232 1.00 95.50 188 GLU A CA 1
ATOM 1480 C C . GLU A 1 188 ? -13.420 -5.068 3.228 1.00 95.50 188 GLU A C 1
ATOM 1482 O O . GLU A 1 188 ? -14.115 -5.177 4.239 1.00 95.50 188 GLU A O 1
ATOM 1487 N N . ARG A 1 189 ? -13.675 -5.811 2.136 1.00 93.00 189 ARG A N 1
ATOM 1488 C CA . ARG A 1 189 ? -14.833 -6.727 2.039 1.00 93.00 189 ARG A CA 1
ATOM 1489 C C . ARG A 1 189 ? -14.890 -7.737 3.172 1.00 93.00 189 ARG A C 1
ATOM 1491 O O . ARG A 1 189 ? -15.977 -8.194 3.535 1.00 93.00 189 ARG A O 1
ATOM 1498 N N . ARG A 1 190 ? -13.727 -8.166 3.657 1.00 90.94 190 ARG A N 1
ATOM 1499 C CA . ARG A 1 190 ? -13.625 -9.155 4.722 1.00 90.94 190 ARG A CA 1
ATOM 1500 C C . ARG A 1 190 ? -13.774 -8.525 6.100 1.00 90.94 190 ARG A C 1
ATOM 1502 O O . ARG A 1 190 ? -14.441 -9.098 6.960 1.00 90.94 190 ARG A O 1
ATOM 1509 N N . LEU A 1 191 ? -13.176 -7.357 6.272 1.00 92.25 191 LEU A N 1
ATOM 1510 C CA . LEU A 1 191 ? -13.095 -6.597 7.508 1.00 92.25 191 LEU A CA 1
ATOM 1511 C C . LEU A 1 191 ? -14.228 -5.563 7.621 1.00 92.25 191 LEU A C 1
ATOM 1513 O O . LEU A 1 191 ? -14.212 -4.699 8.481 1.00 92.25 191 LEU A O 1
ATOM 1517 N N . LEU A 1 192 ? -15.268 -5.702 6.795 1.00 92.56 192 LEU A N 1
ATOM 1518 C CA . LEU A 1 192 ? -16.510 -4.933 6.870 1.00 92.56 192 LEU A CA 1
ATOM 1519 C C . LEU A 1 192 ? -16.338 -3.413 6.667 1.00 92.56 192 LEU A C 1
ATOM 1521 O O . LEU A 1 192 ? -17.249 -2.664 7.025 1.00 92.56 192 LEU A O 1
ATOM 1525 N N . SER A 1 193 ? -15.226 -2.973 6.078 1.00 95.50 193 SER A N 1
ATOM 1526 C CA . SER A 1 193 ? -15.111 -1.629 5.498 1.00 95.50 193 SER A CA 1
ATOM 1527 C C . SER A 1 193 ? -15.788 -1.606 4.114 1.00 95.50 193 SER A C 1
ATOM 1529 O O . SER A 1 193 ? -15.901 -2.637 3.430 1.00 95.50 193 SER A O 1
ATOM 1531 N N . ASP A 1 194 ? -16.358 -0.464 3.740 1.00 96.81 194 ASP A N 1
ATOM 1532 C CA . ASP A 1 194 ? -17.038 -0.254 2.466 1.00 96.81 194 ASP A CA 1
ATOM 1533 C C . ASP A 1 194 ? -16.038 0.211 1.412 1.00 96.81 194 ASP A C 1
ATOM 1535 O O . ASP A 1 194 ? -15.702 1.382 1.375 1.00 96.81 194 ASP A O 1
ATOM 1539 N N . VAL A 1 195 ? -15.750 -0.676 0.454 1.00 97.31 195 VAL A N 1
ATOM 1540 C CA . VAL A 1 195 ? -14.872 -0.463 -0.720 1.00 97.31 195 VAL A CA 1
ATOM 1541 C C . VAL A 1 195 ? -15.172 0.767 -1.597 1.00 97.31 195 VAL A C 1
ATOM 1543 O O . VAL A 1 195 ? -14.597 0.934 -2.669 1.00 97.31 195 VAL A O 1
ATOM 1546 N N . ASN A 1 196 ? -16.194 1.560 -1.276 1.00 97.25 196 ASN A N 1
ATOM 1547 C CA . ASN A 1 196 ? -16.548 2.785 -1.991 1.00 97.25 196 ASN A CA 1
ATOM 1548 C C . ASN A 1 196 ? -16.572 4.020 -1.072 1.00 97.25 196 ASN A C 1
ATOM 1550 O O . ASN A 1 196 ? -17.042 5.078 -1.518 1.00 97.25 196 ASN A O 1
ATOM 1554 N N . LYS A 1 197 ? -16.166 3.897 0.195 1.00 97.56 197 LYS A N 1
ATOM 1555 C CA . LYS A 1 197 ? -16.266 4.934 1.221 1.00 97.56 197 LYS A CA 1
ATOM 1556 C C . LYS A 1 197 ? -15.052 4.892 2.156 1.00 97.56 197 LYS A C 1
ATOM 1558 O O . LYS A 1 197 ? -15.078 4.240 3.184 1.00 97.56 197 LYS A O 1
ATOM 1563 N N . ASN A 1 198 ? -14.128 5.801 1.880 1.00 97.00 198 ASN A N 1
ATOM 1564 C CA . ASN A 1 198 ? -12.840 5.933 2.555 1.00 97.00 198 ASN A CA 1
ATOM 1565 C C . ASN A 1 198 ? -12.842 6.405 4.025 1.00 97.00 198 ASN A C 1
ATOM 1567 O O . ASN A 1 198 ? -11.781 6.737 4.537 1.00 97.00 198 ASN A O 1
ATOM 1571 N N . ASP A 1 199 ? -14.004 6.613 4.631 1.00 97.69 199 ASP A N 1
ATOM 1572 C CA . ASP A 1 199 ? -14.182 7.183 5.979 1.00 97.69 199 ASP A CA 1
ATOM 1573 C C . ASP A 1 199 ? -15.584 6.758 6.420 1.00 97.69 199 ASP A C 1
ATOM 1575 O O . ASP A 1 199 ? -16.566 7.471 6.169 1.00 97.69 199 ASP A O 1
ATOM 1579 N N . GLN A 1 200 ? -15.732 5.515 6.876 1.00 96.81 200 GLN A N 1
ATOM 1580 C CA . GLN A 1 200 ? -17.014 4.829 7.019 1.00 96.81 200 GLN A CA 1
ATOM 1581 C C . GLN A 1 200 ? -17.880 5.384 8.165 1.00 96.81 200 GLN A C 1
ATOM 1583 O O . GLN A 1 200 ? -19.102 5.530 7.966 1.00 96.81 200 GLN A O 1
ATOM 1588 N N . ASP A 1 201 ? -17.302 5.808 9.280 1.00 97.00 201 ASP A N 1
ATOM 1589 C CA . ASP A 1 201 ? -18.009 6.468 10.390 1.00 97.00 201 ASP A CA 1
ATOM 1590 C C . ASP A 1 201 ? -18.151 8.001 10.223 1.00 97.00 201 ASP A C 1
ATOM 1592 O O . ASP A 1 201 ? -19.126 8.591 10.703 1.00 97.00 201 ASP A O 1
ATOM 1596 N N . ASN A 1 202 ? -17.376 8.633 9.334 1.00 97.50 202 ASN A N 1
ATOM 1597 C CA . ASN A 1 202 ? -17.345 10.083 9.069 1.00 97.50 202 ASN A CA 1
ATOM 1598 C C . ASN A 1 202 ? -16.708 10.918 10.197 1.00 97.50 202 ASN A C 1
ATOM 1600 O O . ASN A 1 202 ? -17.054 12.109 10.391 1.00 97.50 202 ASN A O 1
ATOM 1604 N N . ASP A 1 203 ? -15.778 10.340 10.945 1.00 97.25 203 ASP A N 1
ATOM 1605 C CA . ASP A 1 203 ? -15.050 11.027 12.001 1.00 97.25 203 ASP A CA 1
ATOM 1606 C C . ASP A 1 203 ? -13.967 11.981 11.419 1.00 97.25 203 ASP A C 1
ATOM 1608 O O . ASP A 1 203 ? -13.730 13.071 11.969 1.00 97.25 203 ASP A O 1
ATOM 1612 N N . GLY A 1 204 ? -13.482 11.720 10.197 1.00 95.69 204 GLY A N 1
ATOM 1613 C CA . GLY A 1 204 ? -12.464 12.489 9.468 1.00 95.69 204 GLY A CA 1
ATOM 1614 C C . GLY A 1 204 ? -11.048 11.890 9.495 1.00 95.69 204 GLY A C 1
ATOM 1615 O O . GLY A 1 204 ? -10.098 12.532 9.008 1.00 95.69 204 GLY A O 1
ATOM 1616 N N . ILE A 1 205 ? -10.892 10.709 10.074 1.00 95.62 205 ILE A N 1
ATOM 1617 C CA . ILE A 1 205 ? -9.821 9.740 9.860 1.00 95.62 205 ILE A CA 1
ATOM 1618 C C . ILE A 1 205 ? -10.304 8.819 8.713 1.00 95.62 205 ILE A C 1
ATOM 1620 O O . ILE A 1 205 ? -11.475 8.818 8.375 1.00 95.62 205 ILE A O 1
ATOM 1624 N N . ILE A 1 206 ? -9.387 8.220 7.950 1.00 96.19 206 ILE A N 1
ATOM 1625 C CA . ILE A 1 206 ? -9.768 7.370 6.803 1.00 96.19 206 ILE A CA 1
ATOM 1626 C C . ILE A 1 206 ? -9.556 5.908 7.187 1.00 96.19 206 ILE A C 1
ATOM 1628 O O . ILE A 1 206 ? -8.545 5.637 7.844 1.00 96.19 206 ILE A O 1
ATOM 1632 N N . ASP A 1 207 ? -10.409 4.992 6.730 1.00 96.69 207 ASP A N 1
ATOM 1633 C CA . ASP A 1 207 ? -10.423 3.592 7.186 1.00 96.69 207 ASP A CA 1
ATOM 1634 C C . ASP A 1 207 ? -9.039 2.933 7.044 1.00 96.69 207 ASP A C 1
ATOM 1636 O O . ASP A 1 207 ? -8.487 2.367 7.994 1.00 96.69 207 ASP A O 1
ATOM 1640 N N . GLY A 1 208 ? -8.398 3.083 5.879 1.00 94.25 208 GLY A N 1
ATOM 1641 C CA . GLY A 1 208 ? -7.053 2.561 5.635 1.00 94.25 208 GLY A CA 1
ATOM 1642 C C . GLY A 1 208 ? -5.975 3.122 6.572 1.00 94.25 208 GLY A C 1
ATOM 1643 O O . GLY A 1 208 ? -4.999 2.434 6.890 1.00 94.25 208 GLY A O 1
ATOM 1644 N N . LEU A 1 209 ? -6.135 4.350 7.077 1.00 92.56 209 LEU A N 1
ATOM 1645 C CA . LEU A 1 209 ? -5.237 4.922 8.085 1.00 92.56 209 LEU A CA 1
ATOM 1646 C C . LEU A 1 209 ? -5.485 4.312 9.465 1.00 92.56 209 LEU A C 1
ATOM 1648 O O . LEU A 1 209 ? -4.522 4.063 10.191 1.00 92.56 209 LEU A O 1
ATOM 1652 N N . GLU A 1 210 ? -6.738 4.081 9.830 1.00 94.56 210 GLU A N 1
ATOM 1653 C CA . GLU A 1 210 ? -7.093 3.453 11.102 1.00 94.56 210 GLU A CA 1
ATOM 1654 C C . GLU A 1 210 ? -6.594 2.015 11.155 1.00 94.56 210 GLU A C 1
ATOM 1656 O O . GLU A 1 210 ? -5.928 1.628 12.118 1.00 94.56 210 GLU A O 1
ATOM 1661 N N . TYR A 1 211 ? -6.799 1.267 10.068 1.00 93.31 211 TYR A N 1
ATOM 1662 C CA . TYR A 1 211 ? -6.248 -0.071 9.883 1.00 93.31 211 TYR A CA 1
ATOM 1663 C C . TYR A 1 211 ? -4.719 -0.087 10.020 1.00 93.31 211 TYR A C 1
ATOM 1665 O O . TYR A 1 211 ? -4.161 -0.906 10.751 1.00 93.31 211 TYR A O 1
ATOM 1673 N N . LEU A 1 212 ? -4.022 0.836 9.350 1.00 90.00 212 LEU A N 1
ATOM 1674 C CA . LEU A 1 212 ? -2.559 0.869 9.325 1.00 90.00 212 LEU A CA 1
ATOM 1675 C C . LEU A 1 212 ? -1.929 1.297 10.658 1.00 90.00 212 LEU A C 1
ATOM 1677 O O . LEU A 1 212 ? -0.827 0.851 10.981 1.00 90.00 212 LEU A O 1
ATOM 1681 N N . LEU A 1 213 ? -2.581 2.186 11.411 1.00 89.06 213 LEU A N 1
ATOM 1682 C CA . LEU A 1 213 ? -2.056 2.685 12.686 1.00 89.06 213 LEU A CA 1
ATOM 1683 C C . LEU A 1 213 ? -2.426 1.801 13.887 1.00 89.06 213 LEU A C 1
ATOM 1685 O O . LEU A 1 213 ? -1.817 1.934 14.952 1.00 89.06 213 LEU A O 1
ATOM 1689 N N . ALA A 1 214 ? -3.367 0.874 13.723 1.00 90.31 214 ALA A N 1
ATOM 1690 C CA . ALA A 1 214 ? -3.763 -0.101 14.732 1.00 90.31 214 ALA A CA 1
ATOM 1691 C C . ALA A 1 214 ? -2.765 -1.279 14.854 1.00 90.31 214 ALA A C 1
ATOM 1693 O O . ALA A 1 214 ? -3.096 -2.443 14.619 1.00 90.31 214 ALA A O 1
ATOM 1694 N N . ASP A 1 215 ? -1.526 -0.990 15.270 1.00 86.88 215 ASP A N 1
ATOM 1695 C CA . ASP A 1 215 ? -0.462 -1.986 15.487 1.00 86.88 215 ASP A CA 1
ATOM 1696 C C . ASP A 1 215 ? -0.154 -2.180 16.990 1.00 86.88 215 ASP A C 1
ATOM 1698 O O . ASP A 1 215 ? 0.211 -1.223 17.685 1.00 86.88 215 ASP A O 1
ATOM 1702 N N . PRO A 1 216 ? -0.266 -3.406 17.548 1.00 88.50 216 PRO A N 1
ATOM 1703 C CA . PRO A 1 216 ? -0.607 -4.678 16.891 1.00 88.50 216 PRO A CA 1
ATOM 1704 C C . PRO A 1 216 ? -2.102 -4.861 16.636 1.00 88.50 216 PRO A C 1
ATOM 1706 O O . PRO A 1 216 ? -2.909 -4.236 17.308 1.00 88.50 216 PRO A O 1
ATOM 1709 N N . VAL A 1 217 ? -2.455 -5.825 15.771 1.00 85.44 217 VAL A N 1
ATOM 1710 C CA . VAL A 1 217 ? -3.823 -6.126 15.273 1.00 85.44 217 VAL A CA 1
ATOM 1711 C C . VAL A 1 217 ? -4.951 -6.115 16.312 1.00 85.44 217 VAL A C 1
ATOM 1713 O O . VAL A 1 217 ? -6.091 -5.823 15.986 1.00 85.44 217 VAL A O 1
ATOM 1716 N N . LYS A 1 218 ? -4.651 -6.389 17.585 1.00 86.31 218 LYS A N 1
ATOM 1717 C CA . LYS A 1 218 ? -5.615 -6.269 18.692 1.00 86.31 218 LYS A CA 1
ATOM 1718 C C . LYS A 1 218 ? -6.122 -4.835 18.925 1.00 86.31 218 LYS A C 1
ATOM 1720 O O . LYS A 1 218 ? -6.966 -4.642 19.783 1.00 86.31 218 LYS A O 1
ATOM 1725 N N . LEU A 1 219 ? -5.500 -3.831 18.306 1.00 91.56 219 LEU A N 1
ATOM 1726 C CA . LEU A 1 219 ? -5.873 -2.421 18.424 1.00 91.56 219 LEU A CA 1
ATOM 1727 C C . LEU A 1 219 ? -6.862 -1.976 17.363 1.00 91.56 219 LEU A C 1
ATOM 1729 O O . LEU A 1 219 ? -7.222 -0.811 17.357 1.00 91.56 219 LEU A O 1
ATOM 1733 N N . LEU A 1 220 ? -7.265 -2.878 16.475 1.00 92.62 220 LEU A N 1
ATOM 1734 C CA . LEU A 1 220 ? -8.299 -2.600 15.492 1.00 92.62 220 LEU A CA 1
ATOM 1735 C C . LEU A 1 220 ? -9.714 -2.548 16.112 1.00 92.62 220 LEU A C 1
ATOM 1737 O O . LEU A 1 220 ? -10.637 -2.137 15.427 1.00 92.62 220 LEU A O 1
ATOM 1741 N N . ASP A 1 221 ? -9.864 -3.020 17.355 1.00 93.06 221 ASP A N 1
ATOM 1742 C CA . ASP A 1 221 ? -11.042 -2.909 18.235 1.00 93.06 221 ASP A CA 1
ATOM 1743 C C . ASP A 1 221 ? -10.488 -2.686 19.654 1.00 93.06 221 ASP A C 1
ATOM 1745 O O . ASP A 1 221 ? -10.223 -3.630 20.412 1.00 93.06 221 ASP A O 1
ATOM 1749 N N . VAL A 1 222 ? -10.090 -1.446 19.948 1.00 92.75 222 VAL A N 1
ATOM 1750 C CA . VAL A 1 222 ? -9.264 -1.157 21.131 1.00 92.75 222 VAL A CA 1
ATOM 1751 C C . VAL A 1 222 ? -10.079 -1.164 22.430 1.00 92.75 222 VAL A C 1
ATOM 1753 O O . VAL A 1 222 ? -9.531 -1.515 23.489 1.00 92.75 222 VAL A O 1
ATOM 1756 N N . ASP A 1 223 ? -11.376 -0.867 22.376 1.00 94.19 223 ASP A N 1
ATOM 1757 C CA . ASP A 1 223 ? -12.273 -0.905 23.529 1.00 94.19 223 ASP A CA 1
ATOM 1758 C C . ASP A 1 223 ? -12.995 -2.261 23.726 1.00 94.19 223 ASP A C 1
ATOM 1760 O O . ASP A 1 223 ? -13.403 -2.570 24.854 1.00 94.19 223 ASP A O 1
ATOM 1764 N N . ASN A 1 224 ? -12.946 -3.154 22.729 1.00 92.25 224 ASN A N 1
ATOM 1765 C CA . ASN A 1 224 ? -13.553 -4.492 22.694 1.00 92.25 224 ASN A CA 1
ATOM 1766 C C . ASN A 1 224 ? -15.089 -4.467 22.668 1.00 92.25 224 ASN A C 1
ATOM 1768 O O . ASN A 1 224 ? -15.728 -5.345 23.274 1.00 92.25 224 ASN A O 1
ATOM 1772 N N . ASP A 1 225 ? -15.691 -3.479 22.008 1.00 92.19 225 ASP A N 1
ATOM 1773 C CA . ASP A 1 225 ? -17.136 -3.404 21.793 1.00 92.19 225 ASP A CA 1
ATOM 1774 C C . ASP A 1 225 ? -17.626 -4.273 20.612 1.00 92.19 225 ASP A C 1
ATOM 1776 O O . ASP A 1 225 ? -18.825 -4.573 20.504 1.00 92.19 225 ASP A O 1
ATOM 1780 N N . GLY A 1 226 ? -16.694 -4.788 19.801 1.00 89.56 226 GLY A N 1
ATOM 1781 C CA . GLY A 1 226 ? -16.951 -5.658 18.657 1.00 89.56 226 GLY A CA 1
ATOM 1782 C C . GLY A 1 226 ? -17.101 -4.931 17.320 1.00 89.56 226 GLY A C 1
ATOM 1783 O O . GLY A 1 226 ? -17.445 -5.596 16.333 1.00 89.56 226 GLY A O 1
ATOM 1784 N N . GLN A 1 227 ? -16.857 -3.624 17.276 1.00 91.75 227 GLN A N 1
ATOM 1785 C CA . GLN A 1 227 ? -16.726 -2.813 16.071 1.00 91.75 227 GLN A CA 1
ATOM 1786 C C . GLN A 1 227 ? -15.246 -2.615 15.738 1.00 91.75 227 GLN A C 1
ATOM 1788 O O . GLN A 1 227 ? -14.364 -2.766 16.578 1.00 91.75 227 GLN A O 1
ATOM 1793 N N . PHE A 1 228 ? -14.961 -2.380 14.462 1.00 94.12 228 PHE A N 1
ATOM 1794 C CA . PHE A 1 228 ? -13.644 -1.890 14.081 1.00 94.12 228 PHE A CA 1
ATOM 1795 C C . PHE A 1 228 ? -13.571 -0.393 14.335 1.00 94.12 228 PHE A C 1
ATOM 1797 O O . PHE A 1 228 ? -14.601 0.264 14.227 1.00 94.12 228 PHE A O 1
ATOM 1804 N N . ASN A 1 229 ? -12.362 0.131 14.533 1.00 96.06 229 ASN A N 1
ATOM 1805 C CA . ASN A 1 229 ? -12.149 1.571 14.691 1.00 96.06 229 ASN A CA 1
ATOM 1806 C C . ASN A 1 229 ? -12.838 2.394 13.578 1.00 96.06 229 ASN A C 1
ATOM 1808 O O . ASN A 1 229 ? -13.643 3.247 13.894 1.00 96.06 229 ASN A O 1
ATOM 1812 N N . TRP A 1 230 ? -12.715 1.998 12.299 1.00 96.75 230 TRP A N 1
ATOM 1813 C CA . TRP A 1 230 ? -13.360 2.690 11.156 1.00 96.75 230 TRP A CA 1
ATOM 1814 C C . TRP A 1 230 ? -14.894 2.550 11.081 1.00 96.75 230 TRP A C 1
ATOM 1816 O O . TRP A 1 230 ? -15.550 2.850 10.077 1.00 96.75 230 TRP A O 1
ATOM 1826 N N . GLN A 1 231 ? -15.496 1.946 12.098 1.00 96.75 231 GLN A N 1
ATOM 1827 C CA . GLN A 1 231 ? -16.937 1.811 12.267 1.00 96.75 231 GLN A CA 1
ATOM 1828 C C . GLN A 1 231 ? -17.406 2.438 13.583 1.00 96.75 231 GLN A C 1
ATOM 1830 O O . GLN A 1 231 ? -18.612 2.394 13.854 1.00 96.75 231 GLN A O 1
ATOM 1835 N N . ASP A 1 232 ? -16.488 2.976 14.385 1.00 97.00 232 ASP A N 1
ATOM 1836 C CA . ASP A 1 232 ? -16.706 3.416 15.751 1.00 97.00 232 ASP A CA 1
ATOM 1837 C C . ASP A 1 232 ? -16.301 4.886 15.923 1.00 97.00 232 ASP A C 1
ATOM 1839 O O . ASP A 1 232 ? -15.150 5.264 15.792 1.00 97.00 232 ASP A O 1
ATOM 1843 N N . ASP A 1 233 ? -17.269 5.734 16.280 1.00 97.06 233 ASP A N 1
ATOM 1844 C CA . ASP A 1 233 ? -17.039 7.171 16.473 1.00 97.06 233 ASP A CA 1
ATOM 1845 C C . ASP A 1 233 ? -16.191 7.493 17.739 1.00 97.06 233 ASP A C 1
ATOM 1847 O O . ASP A 1 233 ? -15.879 8.672 17.961 1.00 97.06 233 ASP A O 1
ATOM 1851 N N . ASP A 1 234 ? -15.925 6.508 18.611 1.00 97.62 234 ASP A N 1
ATOM 1852 C CA . ASP A 1 234 ? -15.206 6.588 19.905 1.00 97.62 234 ASP A CA 1
ATOM 1853 C C . ASP A 1 234 ? -14.412 5.283 20.131 1.00 97.62 234 ASP A C 1
ATOM 1855 O O . ASP A 1 234 ? -14.708 4.529 21.060 1.00 97.62 234 ASP A O 1
ATOM 1859 N N . SER A 1 235 ? -13.427 5.009 19.264 1.00 97.12 235 SER A N 1
ATOM 1860 C CA . SER A 1 235 ? -12.708 3.726 19.143 1.00 97.12 235 SER A CA 1
ATOM 1861 C C . SER A 1 235 ? -12.177 3.181 20.468 1.00 97.12 235 SER A C 1
ATOM 1863 O O . SER A 1 235 ? -12.079 1.968 20.671 1.00 97.12 235 SER A O 1
ATOM 1865 N N . ASP A 1 236 ? -11.762 4.061 21.381 1.00 96.88 236 ASP A N 1
ATOM 1866 C CA . ASP A 1 236 ? -11.209 3.687 22.678 1.00 96.88 236 ASP A CA 1
ATOM 1867 C C . ASP A 1 236 ? -12.212 3.661 23.831 1.00 96.88 236 ASP A C 1
ATOM 1869 O O . ASP A 1 236 ? -11.873 3.193 24.934 1.00 96.88 236 ASP A O 1
ATOM 1873 N N . GLY A 1 237 ? -13.449 4.076 23.578 1.00 97.31 237 GLY A N 1
ATOM 1874 C CA . GLY A 1 237 ? -14.559 4.071 24.514 1.00 97.31 237 GLY A CA 1
ATOM 1875 C C . GLY A 1 237 ? -14.293 4.896 25.771 1.00 97.31 237 GLY A C 1
ATOM 1876 O O . GLY A 1 237 ? -14.682 4.480 26.878 1.00 97.31 237 GLY A O 1
ATOM 1877 N N . ASP A 1 238 ? -13.573 6.012 25.664 1.00 97.19 238 ASP A N 1
ATOM 1878 C CA . ASP A 1 238 ? -13.336 6.933 26.777 1.00 97.19 238 ASP A CA 1
ATOM 1879 C C . ASP A 1 238 ? -14.396 8.041 26.905 1.00 97.19 238 ASP A C 1
ATOM 1881 O O . ASP A 1 238 ? -14.516 8.681 27.965 1.00 97.19 238 ASP A O 1
ATOM 1885 N N . GLY A 1 239 ? -15.242 8.194 25.881 1.00 96.75 239 GLY A N 1
ATOM 1886 C CA . GLY A 1 239 ? -16.308 9.188 25.802 1.00 96.75 239 GLY A CA 1
ATOM 1887 C C . GLY A 1 239 ? -15.941 10.444 25.007 1.00 96.75 239 GLY A C 1
ATOM 1888 O O . GLY A 1 239 ? -16.744 11.392 24.987 1.00 96.75 239 GLY A O 1
ATOM 1889 N N . THR A 1 240 ? -14.767 10.479 24.379 1.00 97.06 240 THR A N 1
ATOM 1890 C CA . THR A 1 240 ? -14.292 11.539 23.487 1.00 97.06 240 THR A CA 1
ATOM 1891 C C . THR A 1 240 ? -14.219 11.002 22.068 1.00 97.06 240 THR A C 1
ATOM 1893 O O . THR A 1 240 ? -13.408 10.158 21.768 1.00 97.06 240 THR A O 1
ATOM 1896 N N . THR A 1 241 ? -15.023 11.554 21.159 1.00 98.12 241 THR A N 1
ATOM 1897 C CA . THR A 1 241 ? -15.057 11.059 19.773 1.00 98.12 241 THR A CA 1
ATOM 1898 C C . THR A 1 241 ? -13.696 11.146 19.082 1.00 98.12 241 THR A C 1
ATOM 1900 O O . THR A 1 241 ? -13.067 12.211 19.170 1.00 98.12 241 THR A O 1
ATOM 1903 N N . ASP A 1 242 ? -13.369 10.178 18.237 1.00 97.81 242 ASP A N 1
ATOM 1904 C CA . ASP A 1 242 ? -12.129 10.085 17.454 1.00 97.81 242 ASP A CA 1
ATOM 1905 C C . ASP A 1 242 ? -11.854 11.360 16.644 1.00 97.81 242 ASP A C 1
ATOM 1907 O O . ASP A 1 242 ? -10.756 11.928 16.667 1.00 97.81 242 ASP A O 1
ATOM 1911 N N . LYS A 1 243 ? -12.912 11.954 16.076 1.00 97.81 243 LYS A N 1
ATOM 1912 C CA . LYS A 1 243 ? -12.894 13.279 15.426 1.00 97.81 243 LYS A CA 1
ATOM 1913 C C . LYS A 1 243 ? -12.214 14.377 16.259 1.00 97.81 243 LYS A C 1
ATOM 1915 O O . LYS A 1 243 ? -11.618 15.311 15.708 1.00 97.81 243 LYS A O 1
ATOM 1920 N N . GLN A 1 244 ? -12.416 14.371 17.575 1.00 97.44 244 GLN A N 1
ATOM 1921 C CA . GLN A 1 244 ? -11.891 15.381 18.501 1.00 97.44 244 GLN A CA 1
ATOM 1922 C C . GLN A 1 244 ? -10.462 15.067 18.936 1.00 97.44 244 GLN A C 1
ATOM 1924 O O . GLN A 1 244 ? -9.667 15.998 19.111 1.00 97.44 244 GLN A O 1
ATOM 1929 N N . GLU A 1 245 ? -10.139 13.791 19.098 1.00 96.75 245 GLU A N 1
ATOM 1930 C CA . GLU A 1 245 ? -8.816 13.325 19.504 1.00 96.75 245 GLU A CA 1
ATOM 1931 C C . GLU A 1 245 ? -7.823 13.448 18.348 1.00 96.75 245 GLU A C 1
ATOM 1933 O O . GLU A 1 245 ? -6.828 14.193 18.422 1.00 96.75 245 GLU A O 1
ATOM 1938 N N . GLY A 1 246 ? -8.203 12.822 17.234 1.00 94.50 246 GLY A N 1
ATOM 1939 C CA . GLY A 1 246 ? -7.542 12.796 15.947 1.00 94.50 246 GLY A CA 1
ATOM 1940 C C . GLY A 1 246 ? -6.372 11.817 15.867 1.00 94.50 246 GLY A C 1
ATOM 1941 O O . GLY A 1 246 ? -5.817 11.341 16.847 1.00 94.50 246 GLY A O 1
ATOM 1942 N N . LYS A 1 247 ? -5.891 11.613 14.641 1.00 92.56 247 LYS A N 1
ATOM 1943 C CA . LYS A 1 247 ? -4.742 10.753 14.292 1.00 92.56 247 LYS A CA 1
ATOM 1944 C C . LYS A 1 247 ? -3.350 11.199 14.779 1.00 92.56 247 LYS A C 1
ATOM 1946 O O . LYS A 1 247 ? -2.336 10.758 14.236 1.00 92.56 247 LYS A O 1
ATOM 1951 N N . GLN A 1 248 ? -3.259 12.182 15.669 1.00 91.56 248 GLN A N 1
ATOM 1952 C CA . GLN A 1 248 ? -1.966 12.687 16.151 1.00 91.56 248 GLN A CA 1
ATOM 1953 C C . GLN A 1 248 ? -1.443 11.781 17.264 1.00 91.56 248 GLN A C 1
ATOM 1955 O O . GLN A 1 248 ? -2.236 11.152 17.926 1.00 91.56 248 GLN A O 1
ATOM 1960 N N . ASP A 1 249 ? -0.131 11.741 17.482 1.00 90.88 249 ASP A N 1
ATOM 1961 C CA . ASP A 1 249 ? 0.481 11.115 18.664 1.00 90.88 249 ASP A CA 1
ATOM 1962 C C . ASP A 1 249 ? 1.050 12.252 19.524 1.00 90.88 249 ASP A C 1
ATOM 1964 O O . ASP A 1 249 ? 2.215 12.659 19.377 1.00 90.88 249 ASP A O 1
ATOM 1968 N N . LYS A 1 250 ? 0.194 12.898 20.328 1.00 92.88 250 LYS A N 1
ATOM 1969 C CA . LYS A 1 250 ? 0.592 14.123 21.053 1.00 92.88 250 LYS A CA 1
ATOM 1970 C C . LYS A 1 250 ? 1.623 13.827 22.139 1.00 92.88 250 LYS A C 1
ATOM 1972 O O . LYS A 1 250 ? 2.460 14.687 22.445 1.00 92.88 250 LYS A O 1
ATOM 1977 N N . ASN A 1 251 ? 1.578 12.635 22.725 1.00 92.19 251 ASN A N 1
ATOM 1978 C CA . ASN A 1 251 ? 2.447 12.239 23.829 1.00 92.19 251 ASN A CA 1
ATOM 1979 C C . ASN A 1 251 ? 3.753 11.541 23.365 1.00 92.19 251 ASN A C 1
ATOM 1981 O O . ASN A 1 251 ? 4.676 11.393 24.169 1.00 92.19 251 ASN A O 1
ATOM 1985 N N . ASN A 1 252 ? 3.894 11.265 22.062 1.00 90.44 252 ASN A N 1
ATOM 1986 C CA . ASN A 1 252 ? 5.019 10.588 21.403 1.00 90.44 252 ASN A CA 1
ATOM 1987 C C . ASN A 1 252 ? 5.267 9.155 21.903 1.00 90.44 252 ASN A C 1
ATOM 1989 O O . ASN A 1 252 ? 6.430 8.744 22.022 1.00 90.44 252 ASN A O 1
ATOM 1993 N N . ASN A 1 253 ? 4.213 8.406 22.224 1.00 89.56 253 ASN A N 1
ATOM 1994 C CA . ASN A 1 253 ? 4.321 7.008 22.652 1.00 89.56 253 ASN A CA 1
ATOM 1995 C C . ASN A 1 253 ? 4.232 6.003 21.486 1.00 89.56 253 ASN A C 1
ATOM 1997 O O . ASN A 1 253 ? 4.433 4.808 21.712 1.00 89.56 253 ASN A O 1
ATOM 2001 N N . GLY A 1 254 ? 4.006 6.481 20.259 1.00 86.69 254 GLY A N 1
ATOM 2002 C CA . GLY A 1 254 ? 3.877 5.665 19.054 1.00 86.69 254 GLY A CA 1
ATOM 2003 C C . GLY A 1 254 ? 2.450 5.224 18.735 1.00 86.69 254 GLY A C 1
ATOM 2004 O O . GLY A 1 254 ? 2.279 4.479 17.774 1.00 86.69 254 GLY A O 1
ATOM 2005 N N . ARG A 1 255 ? 1.447 5.662 19.501 1.00 89.69 255 ARG A N 1
ATOM 2006 C CA . ARG A 1 255 ? 0.031 5.400 19.257 1.00 89.69 255 ARG A CA 1
ATOM 2007 C C . ARG A 1 255 ? -0.694 6.713 18.911 1.00 89.69 255 ARG A C 1
ATOM 2009 O O . ARG A 1 255 ? -0.317 7.764 19.419 1.00 89.69 255 ARG A O 1
ATOM 2016 N N . PRO A 1 256 ? -1.675 6.687 17.998 1.00 92.62 256 PRO A N 1
ATOM 2017 C CA . PRO A 1 256 ? -2.548 7.831 17.764 1.00 92.62 256 PRO A CA 1
ATOM 2018 C C . PRO A 1 256 ? -3.521 8.069 18.921 1.00 92.62 256 PRO A C 1
ATOM 2020 O O . PRO A 1 256 ? -3.993 7.111 19.528 1.00 92.62 256 PRO A O 1
ATOM 2023 N N . ASP A 1 257 ? -3.884 9.330 19.139 1.00 95.12 257 ASP A N 1
ATOM 2024 C CA . ASP A 1 257 ? -4.733 9.754 20.248 1.00 95.12 257 ASP A CA 1
ATOM 2025 C C . ASP A 1 257 ? -6.123 9.084 20.195 1.00 95.12 257 ASP A C 1
ATOM 2027 O O . ASP A 1 257 ? -6.595 8.683 21.242 1.00 95.12 257 ASP A O 1
ATOM 2031 N N . PHE A 1 258 ? -6.715 8.851 19.008 1.00 96.62 258 PHE A N 1
ATOM 2032 C CA . PHE A 1 258 ? -8.016 8.151 18.865 1.00 96.62 258 PHE A CA 1
ATOM 2033 C C . PHE A 1 258 ? -8.031 6.687 19.362 1.00 96.62 258 PHE A C 1
ATOM 2035 O O . PHE A 1 258 ? -9.060 6.032 19.393 1.00 96.62 258 PHE A O 1
ATOM 2042 N N . LEU A 1 259 ? -6.870 6.127 19.723 1.00 96.31 259 LEU A N 1
ATOM 2043 C CA . LEU A 1 259 ? -6.745 4.776 20.283 1.00 96.31 259 LEU A CA 1
ATOM 2044 C C . LEU A 1 259 ? -6.325 4.800 21.768 1.00 96.31 259 LEU A C 1
ATOM 2046 O O . LEU A 1 259 ? -5.849 3.774 22.293 1.00 96.31 259 LEU A O 1
ATOM 2050 N N . GLU A 1 260 ? -6.379 5.957 22.436 1.00 94.88 260 GLU A N 1
ATOM 2051 C CA . GLU A 1 260 ? -5.762 6.220 23.741 1.00 94.88 260 GLU A CA 1
ATOM 2052 C C . GLU A 1 260 ? -6.673 6.845 24.797 1.00 94.88 260 GLU A C 1
ATOM 2054 O O . GLU A 1 260 ? -6.813 8.061 24.876 1.00 94.88 260 GLU A O 1
ATOM 2059 N N . LYS A 1 261 ? -7.092 6.010 25.759 1.00 92.44 261 LYS A N 1
ATOM 2060 C CA . LYS A 1 261 ? -7.980 6.469 26.834 1.00 92.44 261 LYS A CA 1
ATOM 2061 C C . LYS A 1 261 ? -7.375 7.630 27.627 1.00 92.44 261 LYS A C 1
ATOM 2063 O O . LYS A 1 261 ? -6.279 7.486 28.192 1.00 92.44 261 LYS A O 1
ATOM 2068 N N . ASN A 1 262 ? -8.132 8.717 27.754 1.00 80.12 262 ASN A N 1
ATOM 2069 C CA . ASN A 1 262 ? -7.798 9.936 28.502 1.00 80.12 262 ASN A CA 1
ATOM 2070 C C . ASN A 1 262 ? -7.835 9.792 30.040 1.00 80.12 262 ASN A C 1
ATOM 2072 O O . ASN A 1 262 ? -8.609 8.983 30.612 1.00 80.12 262 ASN A O 1
#

Sequence (262 aa):
MPFNLRPFGLFFIATMVLSGCGDTPWYEKDTDGDDILDVIDDYPFDVTKHHYPVFIEQEPNDNPGIATPAKLDDGFIAAGTISSRVDKGDLFGFDASEGTMITAFFTTQAERFSPQVYISNADGLVIDSYVMKPFSKDGTYVVHFQLFKAGRYQLSVMDNNYAGGDDLSYKITVFHDTDVDAFDDRKERRLLSDVNKNDQDNDGIIDGLEYLLADPVKLLDVDNDGQFNWQDDDSDGDGTTDKQEGKQDKNNNGRPDFLEKN

Secondary structure (DSSP, 8-state):
----PPP--------------PPPPGGG--SSSSSS-TTT-S-TT-TT--SPPEEE--SS-SSGGG-EE---TTEEEEEEE--SSS---EEEEEEE-TTEEEEEEEE-S-TT--EEEEEEETT--EEEEEE---SSTTS-EEEEEEE-SSEEEEEEEEETT----TT-EEEEEEEE-SSSSS--HHHHHHHT--TT-S-SS-SSS-HHHHHHH--SGGGSSSS-SSS-GGG-TTTT-SSS-HHHH-S--SS-SSS-GGGS--

Radius of gyration: 23.68 Å; chains: 1; bounding box: 88×61×53 Å

pLDDT: mean 87.58, std 17.57, range [29.41, 98.56]

Foldseek 3Di:
DDDDDDDDDDDPPPPPPDPDDDPDQLQQDQPCPLNDGLLQALCSNDSVGGDAAEQEFDPPAQDLVRAREDEQVQWHKYKYFLAALVSFKHKYKYWDAAFFKKKKKKAAPDPQFQKKKFKAFSRRHTPDIDRFDAPDPRRITMDMDTDRHTHMMIIIMGGPVSGHHPRRIMMMIMGTQQCRLQDHPNSCVSLVHDSNAQQQCPLPRGPNNQSVQQPPSCLLQLCPPSHGLSNDQQSCPQPDGCSRQDQDPPVPPSHGRSSDHD